Protein AF-A0AAV4ISN8-F1 (afdb_monomer)

Secondary structure (DSSP, 8-state):
-----HHHHHHHHHHHHHHHHHHHHHHHHHHHHHHHHHHHHHHHHHHHHHHHHHHHHHHHHHHHHHHHHHHHHHTT-EEEEETTEEEEE----GGGHHHHHHHHHHHHHHHHHHHHHHHHHHHHHHHHHHHHHHHHHHHHHHHHHHHHHHHHHHHHHHHHHHHHHHHHHHH-------------

Solvent-accessible surface area (backbone atoms only — not comparable to full-atom values): 10564 Å² total; per-residue (Å²): 136,87,82,77,55,68,67,58,57,53,50,51,53,52,50,53,51,51,53,52,51,52,51,52,52,52,51,50,51,53,52,53,51,51,52,52,52,52,52,51,50,53,52,51,50,52,53,50,52,55,52,48,54,55,49,51,54,56,48,49,50,53,68,41,53,53,57,44,54,52,50,38,51,75,65,73,44,46,72,50,78,58,93,91,47,73,49,76,49,80,90,72,58,86,91,42,47,67,60,49,51,52,47,51,54,52,43,52,55,53,42,51,54,52,48,52,51,47,51,51,51,53,52,51,50,52,50,52,51,52,51,52,50,54,50,53,52,52,51,52,52,51,52,52,51,51,54,51,50,53,52,49,52,52,53,50,51,52,52,52,50,54,55,54,52,54,58,52,56,72,71,66,67,76,84,86,78,83,74,96,82,86,88,129

Structure (mmCIF, N/CA/C/O backbone):
data_AF-A0AAV4ISN8-F1
#
_entry.id   AF-A0AAV4ISN8-F1
#
loop_
_atom_site.group_PDB
_atom_site.id
_atom_site.type_symbol
_atom_site.label_atom_id
_atom_site.label_alt_id
_atom_site.label_comp_id
_atom_site.label_asym_id
_atom_site.label_entity_id
_atom_site.label_seq_id
_atom_site.pdbx_PDB_ins_code
_atom_site.Cartn_x
_atom_site.Cartn_y
_atom_site.Cartn_z
_atom_site.occupancy
_atom_site.B_iso_or_equiv
_atom_site.auth_seq_id
_atom_site.auth_comp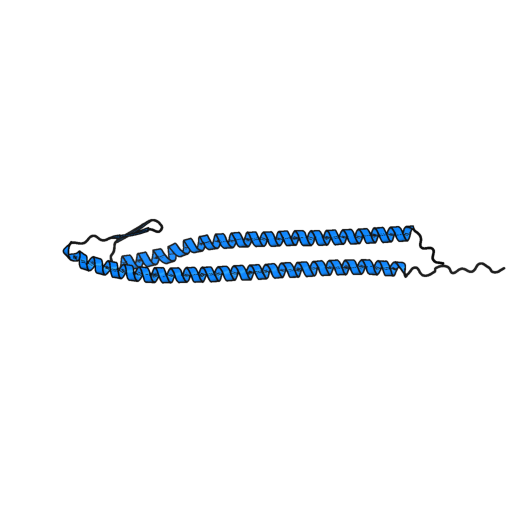_id
_atom_site.auth_asym_id
_atom_site.auth_atom_id
_atom_site.pdbx_PDB_model_num
ATOM 1 N N . MET A 1 1 ? 47.561 10.255 -61.148 1.00 40.53 1 MET A N 1
ATOM 2 C CA . MET A 1 1 ? 46.687 11.419 -60.892 1.00 40.53 1 MET A CA 1
ATOM 3 C C . MET A 1 1 ? 45.269 10.887 -60.801 1.00 40.53 1 MET A C 1
ATOM 5 O O . MET A 1 1 ? 44.761 10.422 -61.810 1.00 40.53 1 MET A O 1
ATOM 9 N N . PHE A 1 2 ? 44.683 10.830 -59.605 1.00 41.69 2 PHE A N 1
ATOM 10 C CA . PHE A 1 2 ? 43.313 10.338 -59.429 1.00 41.69 2 PHE A CA 1
ATOM 11 C C . PHE A 1 2 ? 42.340 11.496 -59.671 1.00 41.69 2 PHE A C 1
ATOM 13 O O . PHE A 1 2 ? 42.396 12.495 -58.959 1.00 41.69 2 PHE A O 1
ATOM 20 N N . ILE A 1 3 ? 41.481 11.385 -60.687 1.00 54.62 3 ILE A N 1
ATOM 21 C CA . ILE A 1 3 ? 40.349 12.298 -60.881 1.00 54.62 3 ILE A CA 1
ATOM 22 C C . ILE A 1 3 ? 39.140 11.605 -60.260 1.00 54.62 3 ILE A C 1
ATOM 24 O O . ILE A 1 3 ? 38.502 10.767 -60.893 1.00 54.62 3 ILE A O 1
ATOM 28 N N . ILE A 1 4 ? 38.855 11.910 -58.997 1.00 59.28 4 ILE A N 1
ATOM 29 C CA . ILE A 1 4 ? 37.597 11.490 -58.380 1.00 59.28 4 ILE A CA 1
ATOM 30 C C . ILE A 1 4 ? 36.497 12.368 -58.985 1.00 59.28 4 ILE A C 1
ATOM 32 O O . ILE A 1 4 ? 36.575 13.596 -58.938 1.00 59.28 4 ILE A O 1
ATOM 36 N N . SER A 1 5 ? 35.492 11.744 -59.602 1.00 72.19 5 SER A N 1
ATOM 37 C CA . SER A 1 5 ? 34.360 12.463 -60.189 1.00 72.19 5 SER A CA 1
ATOM 38 C C . SER A 1 5 ? 33.566 13.171 -59.091 1.00 72.19 5 SER A C 1
ATOM 40 O O . SER A 1 5 ? 33.161 12.543 -58.113 1.00 72.19 5 SER A O 1
ATOM 42 N N . LEU A 1 6 ? 33.293 14.466 -59.272 1.00 76.00 6 LEU A N 1
ATOM 43 C CA . LEU A 1 6 ? 32.484 15.282 -58.356 1.00 76.00 6 LEU A CA 1
ATOM 44 C C . LEU A 1 6 ? 31.130 14.624 -58.027 1.00 76.00 6 LEU A C 1
ATOM 46 O O . LEU A 1 6 ? 30.644 14.745 -56.908 1.00 76.00 6 LEU A O 1
ATOM 50 N N . HIS A 1 7 ? 30.557 13.872 -58.972 1.00 70.31 7 HIS A N 1
ATOM 51 C CA . HIS A 1 7 ? 29.313 13.127 -58.767 1.00 70.31 7 HIS A CA 1
ATOM 52 C C . HIS A 1 7 ? 29.439 12.048 -57.685 1.00 70.31 7 HIS A C 1
ATOM 54 O O . HIS A 1 7 ? 28.511 11.869 -56.907 1.00 70.31 7 HIS A O 1
ATOM 60 N N . VAL A 1 8 ? 30.582 11.363 -57.596 1.00 70.75 8 VAL A N 1
ATOM 61 C CA . VAL A 1 8 ? 30.818 10.323 -56.581 1.00 70.75 8 VAL A CA 1
ATOM 62 C C . VAL A 1 8 ? 30.889 10.953 -55.192 1.00 70.75 8 VAL A C 1
ATOM 64 O O . VAL A 1 8 ? 30.253 10.465 -54.267 1.00 70.75 8 VAL A O 1
ATOM 67 N N . ILE A 1 9 ? 31.579 12.090 -55.063 1.00 71.56 9 ILE A N 1
ATOM 68 C CA . ILE A 1 9 ? 31.676 12.832 -53.797 1.00 71.56 9 ILE A CA 1
ATOM 69 C C . ILE A 1 9 ? 30.292 13.306 -53.346 1.00 71.56 9 ILE A C 1
ATOM 71 O O . ILE A 1 9 ? 29.930 13.139 -52.186 1.00 71.56 9 ILE A O 1
ATOM 75 N N . VAL A 1 10 ? 29.499 13.868 -54.262 1.00 71.62 10 VAL A N 1
ATOM 76 C CA . VAL A 1 10 ? 28.145 14.341 -53.947 1.00 71.62 10 VAL A CA 1
ATOM 77 C C . VAL A 1 10 ? 27.244 13.185 -53.513 1.00 71.62 10 VAL A C 1
ATOM 79 O O . VAL A 1 10 ? 26.520 13.331 -52.534 1.00 71.62 10 VAL A O 1
ATOM 82 N N . VAL A 1 11 ? 27.306 12.032 -54.187 1.00 71.06 11 VAL A N 1
ATOM 83 C CA . VAL A 1 11 ? 26.514 10.851 -53.808 1.00 71.06 11 VAL A CA 1
ATOM 84 C C . VAL A 1 11 ? 26.903 10.350 -52.418 1.00 71.06 11 VAL A C 1
ATOM 86 O O . VAL A 1 11 ? 26.015 10.182 -51.591 1.00 71.06 11 VAL A O 1
ATOM 89 N N . VAL A 1 12 ? 28.198 10.196 -52.125 1.00 69.88 12 VAL A N 1
ATOM 90 C CA . VAL A 1 12 ? 28.678 9.759 -50.799 1.00 69.88 12 VAL A CA 1
ATOM 91 C C . VAL A 1 12 ? 28.234 10.732 -49.706 1.00 69.88 12 VAL A C 1
ATOM 93 O O . VAL A 1 12 ? 27.662 10.324 -48.704 1.00 69.88 12 VAL A O 1
ATOM 96 N N . VAL A 1 13 ? 28.396 12.042 -49.914 1.00 72.06 13 VAL A N 1
ATOM 97 C CA . VAL A 1 13 ? 27.980 13.051 -48.924 1.00 72.06 13 VAL A CA 1
ATOM 98 C C . VAL A 1 13 ? 26.469 13.018 -48.678 1.00 72.06 13 VAL A C 1
ATOM 100 O O . VAL A 1 13 ? 26.029 13.155 -47.537 1.00 72.06 13 VAL A O 1
ATOM 103 N N . VAL A 1 14 ? 25.662 12.831 -49.725 1.00 71.94 14 VAL A N 1
ATOM 104 C CA . VAL A 1 14 ? 24.199 12.755 -49.602 1.00 71.94 14 VAL A CA 1
ATOM 105 C C . VAL A 1 14 ? 23.766 11.474 -48.887 1.00 71.94 14 VAL A C 1
ATOM 107 O O . VAL A 1 14 ? 22.879 11.539 -48.035 1.00 71.94 14 VAL A O 1
ATOM 110 N N . VAL A 1 15 ? 24.387 10.330 -49.190 1.00 72.38 15 VAL A N 1
ATOM 111 C CA . VAL A 1 15 ? 24.086 9.057 -48.520 1.00 72.38 15 VAL A CA 1
ATOM 112 C C . VAL A 1 15 ? 24.511 9.116 -47.053 1.00 72.38 15 VAL A C 1
ATOM 114 O O . VAL A 1 15 ? 23.671 8.879 -46.186 1.00 72.38 15 VAL A O 1
ATOM 117 N N . ALA A 1 16 ? 25.732 9.562 -46.749 1.00 69.75 16 ALA A N 1
ATOM 118 C CA . ALA A 1 16 ? 26.197 9.768 -45.379 1.00 69.75 16 ALA A CA 1
ATOM 119 C C . ALA A 1 16 ? 25.267 10.703 -44.583 1.00 69.75 16 ALA A C 1
ATOM 121 O O . ALA A 1 16 ? 24.876 10.391 -43.456 1.00 69.75 16 ALA A O 1
ATOM 122 N N . ALA A 1 17 ? 24.839 11.824 -45.176 1.00 72.19 17 ALA A N 1
ATOM 123 C CA . ALA A 1 17 ? 23.888 12.735 -44.540 1.00 72.19 17 ALA A CA 1
ATOM 124 C C . ALA A 1 17 ? 22.526 12.065 -44.283 1.00 72.19 17 ALA A C 1
ATOM 126 O O . ALA A 1 17 ? 21.955 12.237 -43.206 1.00 72.19 17 ALA A O 1
ATOM 127 N N . ALA A 1 18 ? 22.014 11.271 -45.228 1.00 73.25 18 ALA A N 1
ATOM 128 C CA . ALA A 1 18 ? 20.758 10.540 -45.066 1.00 73.25 18 ALA A CA 1
ATOM 129 C C . ALA A 1 18 ? 20.842 9.477 -43.956 1.00 73.25 18 ALA A C 1
ATOM 131 O O . ALA A 1 18 ? 19.909 9.349 -43.161 1.00 73.25 18 ALA A O 1
ATOM 132 N N . VAL A 1 19 ? 21.967 8.763 -43.854 1.00 73.75 19 VAL A N 1
ATOM 133 C CA . VAL A 1 19 ? 22.224 7.771 -42.798 1.00 73.75 19 VAL A CA 1
ATOM 134 C C . VAL A 1 19 ? 22.282 8.445 -41.424 1.00 73.75 19 VAL A C 1
ATOM 136 O O . VAL A 1 19 ? 21.640 7.976 -40.482 1.00 73.75 19 VAL A O 1
ATOM 139 N N . VAL A 1 20 ? 22.982 9.578 -41.304 1.00 74.88 20 VAL A N 1
ATOM 140 C CA . VAL A 1 20 ? 23.042 10.352 -40.052 1.00 74.88 20 VAL A CA 1
ATOM 141 C C . VAL A 1 20 ? 21.650 10.834 -39.644 1.00 74.88 20 VAL A C 1
ATOM 143 O O . VAL A 1 20 ? 21.258 10.668 -38.490 1.00 74.88 20 VAL A O 1
ATOM 146 N N . VAL A 1 21 ? 20.870 11.384 -40.580 1.00 76.44 21 VAL A N 1
ATOM 147 C CA . VAL A 1 21 ? 19.496 11.836 -40.310 1.00 76.44 21 VAL A CA 1
ATOM 148 C C . VAL A 1 21 ? 18.623 10.671 -39.838 1.00 76.44 21 VAL A C 1
ATOM 150 O O . VAL A 1 21 ? 17.917 10.811 -38.840 1.00 76.44 21 VAL A O 1
ATOM 153 N N . ALA A 1 22 ? 18.704 9.510 -40.492 1.00 73.56 22 ALA A N 1
ATOM 154 C CA . ALA A 1 22 ? 17.964 8.317 -40.088 1.00 73.56 22 ALA A CA 1
ATOM 155 C C . ALA A 1 22 ? 18.347 7.852 -38.671 1.00 73.56 22 ALA A C 1
ATOM 157 O O . ALA A 1 22 ? 17.462 7.574 -37.860 1.00 73.56 22 ALA A O 1
ATOM 158 N N . ALA A 1 23 ? 19.640 7.839 -38.334 1.00 73.38 23 ALA A N 1
ATOM 159 C CA . ALA A 1 23 ? 20.109 7.480 -36.997 1.00 73.38 23 ALA A CA 1
ATOM 160 C C . ALA A 1 23 ? 19.620 8.464 -35.921 1.00 73.38 23 ALA A C 1
ATOM 162 O O . ALA A 1 23 ? 19.155 8.035 -34.863 1.00 73.38 23 ALA A O 1
ATOM 163 N N . VAL A 1 24 ? 19.645 9.775 -36.195 1.00 75.62 24 VAL A N 1
ATOM 164 C CA . VAL A 1 24 ? 19.107 10.789 -35.271 1.00 75.62 24 VAL A CA 1
ATOM 165 C C . VAL A 1 24 ? 17.607 10.587 -35.052 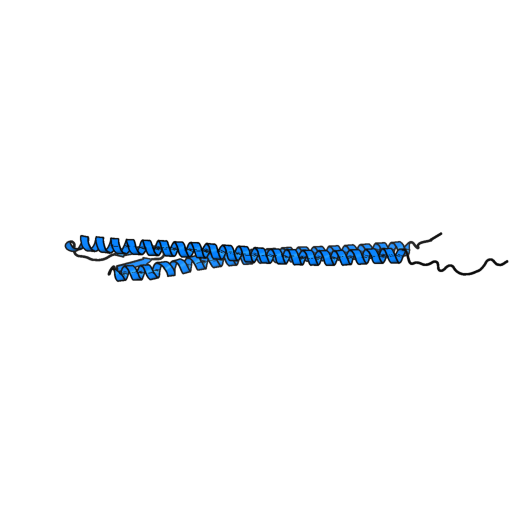1.00 75.62 24 VAL A C 1
ATOM 167 O O . VAL A 1 24 ? 17.157 10.624 -33.909 1.00 75.62 24 VAL A O 1
ATOM 170 N N . VAL A 1 25 ? 16.832 10.318 -36.108 1.00 77.38 25 VAL A N 1
ATOM 171 C CA . VAL A 1 25 ? 15.389 10.045 -35.987 1.00 77.38 25 VAL A CA 1
ATOM 172 C C . VAL A 1 25 ? 15.134 8.819 -35.107 1.00 77.38 25 VAL A C 1
ATOM 174 O O . VAL A 1 25 ? 14.294 8.886 -34.212 1.00 77.38 25 VAL A O 1
ATOM 177 N N . VAL A 1 26 ? 15.882 7.727 -35.297 1.00 77.06 26 VAL A N 1
ATOM 178 C CA . VAL A 1 26 ? 15.760 6.515 -34.468 1.00 77.06 26 VAL A CA 1
ATOM 179 C C . VAL A 1 26 ? 16.066 6.815 -32.998 1.00 77.06 26 VAL A C 1
ATOM 181 O O . VAL A 1 26 ? 15.286 6.430 -32.127 1.00 77.06 26 VAL A O 1
ATOM 184 N N . ILE A 1 27 ? 17.140 7.556 -32.707 1.00 75.31 27 ILE A N 1
ATOM 185 C CA . ILE A 1 27 ? 17.498 7.949 -31.334 1.00 75.31 27 ILE A CA 1
ATOM 186 C C . ILE A 1 27 ? 16.391 8.800 -30.702 1.00 75.31 27 ILE A C 1
ATOM 188 O O . ILE A 1 27 ? 15.988 8.540 -29.570 1.00 75.31 27 ILE A O 1
ATOM 192 N N . VAL A 1 28 ? 15.861 9.788 -31.429 1.00 76.50 28 VAL A N 1
ATOM 193 C CA . VAL A 1 28 ? 14.769 10.641 -30.935 1.00 76.50 28 VAL A CA 1
ATOM 194 C C . VAL A 1 28 ? 13.526 9.807 -30.622 1.00 76.50 28 VAL A C 1
ATOM 196 O O . VAL A 1 28 ? 12.931 9.986 -29.561 1.00 76.50 28 VAL A O 1
ATOM 199 N N . VAL A 1 29 ? 13.157 8.860 -31.490 1.00 79.62 29 VAL A N 1
ATOM 200 C CA . VAL A 1 29 ? 12.021 7.955 -31.250 1.00 79.62 29 VAL A CA 1
ATOM 201 C C . VAL A 1 29 ? 12.250 7.105 -29.996 1.00 79.62 29 VAL A C 1
ATOM 203 O O . VAL A 1 29 ? 11.352 7.026 -29.158 1.00 79.62 29 VAL A O 1
ATOM 206 N N . ILE A 1 30 ? 13.445 6.530 -29.815 1.00 76.75 30 ILE A N 1
ATOM 207 C CA . ILE A 1 30 ? 13.798 5.750 -28.614 1.00 76.75 30 ILE A CA 1
ATOM 208 C C . ILE A 1 30 ? 13.648 6.604 -27.348 1.00 76.75 30 ILE A C 1
ATOM 210 O O . ILE A 1 30 ? 13.029 6.166 -26.377 1.00 76.75 30 ILE A O 1
ATOM 214 N N . VAL A 1 31 ? 14.159 7.839 -27.364 1.00 75.88 31 VAL A N 1
ATOM 215 C CA . VAL A 1 31 ? 14.070 8.764 -26.223 1.00 75.88 31 VAL A CA 1
ATOM 216 C C . VAL A 1 31 ? 12.616 9.120 -25.906 1.00 75.88 31 VAL A C 1
ATOM 218 O O . VAL A 1 31 ? 12.217 9.081 -24.742 1.00 75.88 31 VAL A O 1
ATOM 221 N N . VAL A 1 32 ? 11.797 9.421 -26.917 1.00 78.12 32 VAL A N 1
ATOM 222 C CA . VAL A 1 32 ? 10.372 9.744 -26.724 1.00 78.12 32 VAL A CA 1
ATOM 223 C C . VAL A 1 32 ? 9.611 8.558 -26.126 1.00 78.12 32 VAL A C 1
ATOM 225 O O . VAL A 1 32 ? 8.845 8.739 -25.178 1.00 78.12 32 VAL A O 1
ATOM 228 N N . VAL A 1 33 ? 9.850 7.339 -26.622 1.00 80.44 33 VAL A N 1
ATOM 229 C CA . VAL A 1 33 ? 9.236 6.114 -26.083 1.00 80.44 33 VAL A CA 1
ATOM 230 C C . VAL A 1 33 ? 9.670 5.872 -24.635 1.00 80.44 33 VAL A C 1
ATOM 232 O O . VAL A 1 33 ? 8.829 5.545 -23.797 1.00 80.44 33 VAL A O 1
ATOM 235 N N . ALA A 1 34 ? 10.945 6.090 -24.305 1.00 75.75 34 ALA A N 1
ATOM 236 C CA . ALA A 1 34 ? 11.453 5.945 -22.942 1.00 75.75 34 ALA A CA 1
ATOM 237 C C . ALA A 1 34 ? 10.808 6.943 -21.963 1.00 75.75 34 ALA A C 1
ATOM 239 O O . ALA A 1 34 ? 10.417 6.558 -20.860 1.00 75.75 34 ALA A O 1
ATOM 240 N N . ILE A 1 35 ? 10.640 8.207 -22.370 1.00 77.69 35 ILE A N 1
ATOM 241 C CA . ILE A 1 35 ? 9.959 9.232 -21.561 1.00 77.69 35 ILE A CA 1
ATOM 242 C C . ILE A 1 35 ? 8.489 8.856 -21.341 1.00 77.69 35 ILE A C 1
ATOM 244 O O . ILE A 1 35 ? 7.991 8.953 -20.219 1.00 77.69 35 ILE A O 1
ATOM 248 N N . ALA A 1 36 ? 7.797 8.387 -22.384 1.00 78.81 36 ALA A N 1
ATOM 249 C CA . ALA A 1 36 ? 6.412 7.934 -22.271 1.00 78.81 36 ALA A CA 1
ATOM 250 C C . ALA A 1 36 ? 6.280 6.729 -21.322 1.00 78.81 36 ALA A C 1
ATOM 252 O O . ALA A 1 36 ? 5.383 6.707 -20.478 1.00 78.81 36 ALA A O 1
ATOM 253 N N . ALA A 1 37 ? 7.202 5.764 -21.405 1.00 77.69 37 ALA A N 1
ATOM 254 C CA . ALA A 1 37 ? 7.250 4.618 -20.502 1.00 77.69 37 ALA A CA 1
ATOM 255 C C . ALA A 1 37 ? 7.494 5.047 -19.044 1.00 77.69 37 ALA A C 1
ATOM 257 O O . ALA A 1 37 ? 6.779 4.600 -18.148 1.00 77.69 37 ALA A O 1
ATOM 258 N N . ALA A 1 38 ? 8.433 5.966 -18.799 1.00 77.06 38 ALA A N 1
ATOM 259 C CA . ALA A 1 38 ? 8.674 6.520 -17.467 1.00 77.06 38 ALA A CA 1
ATOM 260 C C . ALA A 1 38 ? 7.443 7.268 -16.916 1.00 77.06 38 ALA A C 1
ATOM 262 O O . ALA A 1 38 ? 7.095 7.115 -15.744 1.00 77.06 38 ALA A O 1
ATOM 263 N N . GLY A 1 39 ? 6.742 8.024 -17.767 1.00 78.69 39 GLY A N 1
ATOM 264 C CA . GLY A 1 39 ? 5.487 8.687 -17.409 1.00 78.69 39 GLY A CA 1
ATOM 265 C C . GLY A 1 39 ? 4.382 7.698 -17.027 1.00 78.69 39 GLY A C 1
ATOM 266 O O . GLY A 1 39 ? 3.705 7.891 -16.018 1.00 78.69 39 GLY A O 1
ATOM 267 N N . ALA A 1 40 ? 4.235 6.601 -17.774 1.00 77.19 40 ALA A N 1
ATOM 268 C CA . ALA A 1 40 ? 3.283 5.540 -17.449 1.00 77.19 40 ALA A CA 1
ATOM 269 C C . ALA A 1 40 ? 3.601 4.878 -16.098 1.00 77.19 40 ALA A C 1
ATOM 271 O O . ALA A 1 40 ? 2.692 4.660 -15.297 1.00 77.19 40 ALA A O 1
ATOM 272 N N . VAL A 1 41 ? 4.883 4.625 -15.805 1.00 79.88 41 VAL A N 1
ATOM 273 C CA . VAL A 1 41 ? 5.319 4.110 -14.497 1.00 79.88 41 VAL A CA 1
ATOM 274 C C . VAL A 1 41 ? 4.922 5.073 -13.380 1.00 79.88 41 VAL A C 1
ATOM 276 O O . VAL A 1 41 ? 4.341 4.636 -12.391 1.00 79.88 41 VAL A O 1
ATOM 279 N N . ALA A 1 42 ? 5.148 6.380 -13.543 1.00 77.62 42 ALA A N 1
ATOM 280 C CA . ALA A 1 42 ? 4.759 7.372 -12.541 1.00 77.62 42 ALA A CA 1
ATOM 281 C C . ALA A 1 42 ? 3.242 7.373 -12.270 1.00 77.62 42 ALA A C 1
ATOM 283 O O . ALA A 1 42 ? 2.825 7.400 -11.113 1.00 77.62 42 ALA A O 1
ATOM 284 N N . VAL A 1 43 ? 2.412 7.275 -13.314 1.00 78.94 43 VAL A N 1
ATOM 285 C CA . VAL A 1 43 ? 0.949 7.178 -13.164 1.00 78.94 43 VAL A CA 1
ATOM 286 C C . VAL A 1 43 ? 0.556 5.911 -12.404 1.00 78.94 43 VAL A C 1
ATOM 288 O O . VAL A 1 43 ? -0.241 5.987 -11.471 1.00 78.94 43 VAL A O 1
ATOM 291 N N . VAL A 1 44 ? 1.136 4.759 -12.754 1.00 78.12 44 VAL A N 1
ATOM 292 C CA . VAL A 1 44 ? 0.876 3.491 -12.053 1.00 78.12 44 VAL A CA 1
ATOM 293 C C . VAL A 1 44 ? 1.250 3.603 -10.578 1.00 78.12 44 VAL A C 1
ATOM 295 O O . VAL A 1 44 ? 0.471 3.188 -9.727 1.00 78.12 44 VAL A O 1
ATOM 298 N N . VAL A 1 45 ? 2.388 4.220 -10.257 1.00 80.56 45 VAL A N 1
ATOM 299 C CA . VAL A 1 45 ? 2.815 4.445 -8.869 1.00 80.56 45 VAL A CA 1
ATOM 300 C C . VAL A 1 45 ? 1.802 5.280 -8.102 1.00 80.56 45 VAL A C 1
ATOM 302 O O . VAL A 1 45 ? 1.420 4.899 -7.000 1.00 80.56 45 VAL A O 1
ATOM 305 N N . VAL A 1 46 ? 1.325 6.380 -8.685 1.00 80.69 46 VAL A N 1
ATOM 306 C CA . VAL A 1 46 ? 0.317 7.232 -8.040 1.00 80.69 46 VAL 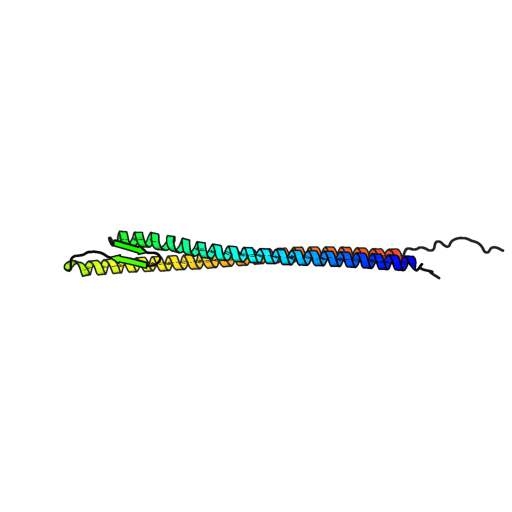A CA 1
ATOM 307 C C . VAL A 1 46 ? -0.980 6.459 -7.802 1.00 80.69 46 VAL A C 1
ATOM 309 O O . VAL A 1 46 ? -1.503 6.488 -6.691 1.00 80.69 46 VAL A O 1
ATOM 312 N N . VAL A 1 47 ? -1.479 5.718 -8.796 1.00 79.44 47 VAL A N 1
ATOM 313 C CA . VAL A 1 47 ? -2.702 4.909 -8.645 1.00 79.44 47 VAL A CA 1
ATOM 314 C C . VAL A 1 47 ? -2.526 3.841 -7.566 1.00 79.44 47 VAL A C 1
ATOM 316 O O . VAL A 1 47 ? -3.417 3.644 -6.740 1.00 79.44 47 VAL A O 1
ATOM 319 N N . VAL A 1 48 ? -1.374 3.171 -7.537 1.00 79.50 48 VAL A N 1
ATOM 320 C CA . VAL A 1 48 ? -1.051 2.166 -6.520 1.00 79.50 48 VAL A CA 1
ATOM 321 C C . VAL A 1 48 ? -1.029 2.805 -5.130 1.00 79.50 48 VAL A C 1
ATOM 323 O O . VAL A 1 48 ? -1.705 2.310 -4.237 1.00 79.50 48 VAL A O 1
ATOM 326 N N . ILE A 1 49 ? -0.357 3.943 -4.944 1.00 80.75 49 ILE A N 1
ATOM 327 C CA . ILE A 1 49 ? -0.317 4.647 -3.650 1.00 80.75 49 ILE A CA 1
ATOM 328 C C . ILE A 1 49 ? -1.726 5.042 -3.186 1.00 80.75 49 ILE A C 1
ATOM 330 O O . ILE A 1 49 ? -2.098 4.743 -2.053 1.00 80.75 49 ILE A O 1
ATOM 334 N N . VAL A 1 50 ? -2.529 5.652 -4.063 1.00 80.50 50 VAL A N 1
ATOM 335 C CA . VAL A 1 50 ? -3.898 6.083 -3.725 1.00 80.50 50 VAL A CA 1
ATOM 336 C C . VAL A 1 50 ? -4.784 4.887 -3.370 1.00 80.50 50 VAL A C 1
ATOM 338 O O . VAL A 1 50 ? -5.535 4.929 -2.399 1.00 80.50 50 VAL A O 1
ATOM 341 N N . THR A 1 51 ? -4.693 3.788 -4.123 1.00 77.69 51 THR A N 1
ATOM 342 C CA . THR A 1 51 ? -5.470 2.574 -3.821 1.00 77.69 51 THR A CA 1
ATOM 343 C C . THR A 1 51 ? -5.040 1.927 -2.507 1.00 77.69 51 THR A C 1
ATOM 345 O O . THR A 1 51 ? -5.900 1.493 -1.743 1.00 77.69 51 THR A O 1
ATOM 348 N N . ILE A 1 52 ? -3.742 1.914 -2.196 1.00 77.69 52 ILE A N 1
ATOM 349 C CA . ILE A 1 52 ? -3.220 1.433 -0.911 1.00 77.69 52 ILE A CA 1
ATOM 350 C C . ILE A 1 52 ? -3.773 2.262 0.249 1.00 77.69 52 ILE A C 1
ATOM 352 O O . ILE A 1 52 ? -4.208 1.683 1.239 1.00 77.69 52 ILE A O 1
ATOM 356 N N . GLU A 1 53 ? -3.788 3.590 0.133 1.00 78.31 53 GLU A N 1
ATOM 357 C CA . GLU A 1 53 ? -4.303 4.478 1.180 1.00 78.31 53 GLU A CA 1
ATOM 358 C C . GLU A 1 53 ? -5.773 4.172 1.494 1.00 78.31 53 GLU A C 1
ATOM 360 O O . GLU A 1 53 ? -6.135 3.951 2.651 1.00 78.31 53 GLU A O 1
ATOM 365 N N . VAL A 1 54 ? -6.604 4.033 0.457 1.00 78.94 54 VAL A N 1
ATOM 366 C CA . VAL A 1 54 ? -8.018 3.658 0.606 1.00 78.94 54 VAL A CA 1
ATOM 367 C C . VAL A 1 54 ? -8.164 2.286 1.272 1.00 78.94 54 VAL A C 1
ATOM 369 O O . VAL A 1 54 ? -8.970 2.124 2.189 1.00 78.94 54 VAL A O 1
ATOM 372 N N . VAL A 1 55 ? -7.375 1.293 0.851 1.00 77.44 55 VAL A N 1
ATOM 373 C CA . VAL A 1 55 ? -7.419 -0.059 1.431 1.00 77.44 55 VAL A CA 1
ATOM 374 C C . VAL A 1 55 ? -6.992 -0.046 2.898 1.00 77.44 55 VAL A C 1
ATOM 376 O O . VAL A 1 55 ? -7.656 -0.674 3.719 1.00 77.44 55 VAL A O 1
ATOM 379 N N . ILE A 1 56 ? -5.933 0.686 3.251 1.00 76.81 56 ILE A N 1
ATOM 380 C CA . ILE A 1 56 ? -5.457 0.809 4.634 1.00 76.81 56 ILE A CA 1
ATOM 381 C C . ILE A 1 56 ? -6.554 1.384 5.528 1.00 76.81 56 ILE A C 1
ATOM 383 O O . ILE A 1 56 ? -6.806 0.832 6.598 1.00 76.81 56 ILE A O 1
A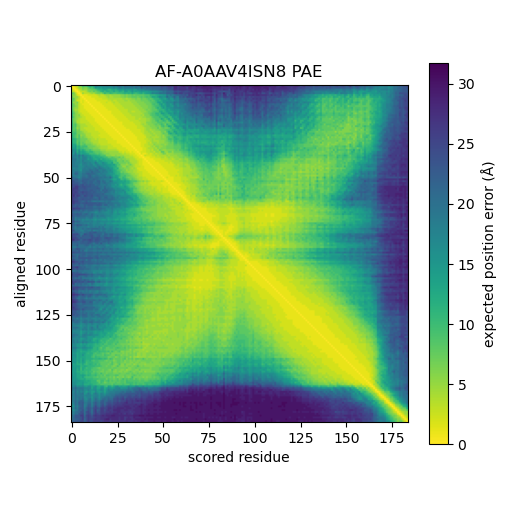TOM 387 N N . VAL A 1 57 ? -7.236 2.443 5.086 1.00 77.44 57 VAL A N 1
ATOM 388 C CA . VAL A 1 57 ? -8.318 3.070 5.856 1.00 77.44 57 VAL A CA 1
ATOM 389 C C . VAL A 1 57 ? -9.472 2.088 6.075 1.00 77.44 57 VAL A C 1
ATOM 391 O O . VAL A 1 57 ? -9.913 1.900 7.208 1.00 77.44 57 VAL A O 1
ATOM 394 N N . VAL A 1 58 ? -9.924 1.398 5.024 1.00 76.62 58 VAL A N 1
ATOM 395 C CA . VAL A 1 58 ? -11.022 0.420 5.129 1.00 76.62 58 VAL A CA 1
ATOM 396 C C . VAL A 1 58 ? -10.644 -0.757 6.035 1.00 76.62 58 VAL A C 1
ATOM 398 O O . VAL A 1 58 ? -11.437 -1.176 6.880 1.00 76.62 58 VAL A O 1
ATOM 401 N N . VAL A 1 59 ? -9.426 -1.282 5.896 1.00 73.69 59 VAL A N 1
ATOM 402 C CA . VAL A 1 59 ? -8.937 -2.395 6.719 1.00 73.69 59 VAL A CA 1
ATOM 403 C C . VAL A 1 59 ? -8.776 -1.964 8.175 1.00 73.69 59 VAL A C 1
ATOM 405 O O . VAL A 1 59 ? -9.175 -2.714 9.061 1.00 73.69 59 VAL A O 1
ATOM 408 N N . ALA A 1 60 ? -8.264 -0.762 8.446 1.00 72.56 60 ALA A N 1
ATOM 409 C CA . ALA A 1 60 ? -8.124 -0.245 9.805 1.00 72.56 60 ALA A CA 1
ATOM 410 C C . ALA A 1 60 ? -9.478 -0.182 10.530 1.00 72.56 60 ALA A C 1
ATOM 412 O O . ALA A 1 60 ? -9.575 -0.623 11.674 1.00 72.56 60 ALA A O 1
ATOM 413 N N . VAL A 1 61 ? -10.542 0.261 9.850 1.00 71.12 61 VAL A N 1
ATOM 414 C CA . VAL A 1 61 ? -11.902 0.268 10.416 1.00 71.12 61 VAL A CA 1
ATOM 415 C C . VAL A 1 61 ? -12.346 -1.147 10.796 1.00 71.12 61 VAL A C 1
ATOM 417 O O . VAL A 1 61 ? -12.815 -1.369 11.909 1.00 71.12 61 VAL A O 1
ATOM 420 N N . ILE A 1 62 ? -12.155 -2.134 9.919 1.00 73.31 62 ILE A N 1
ATOM 421 C CA . ILE A 1 62 ? -12.581 -3.519 10.180 1.00 73.31 62 ILE A CA 1
ATOM 422 C C . ILE A 1 62 ? -11.757 -4.153 11.311 1.00 73.31 62 ILE A C 1
ATOM 424 O O . ILE A 1 62 ? -12.317 -4.778 12.213 1.00 73.31 62 ILE A O 1
ATOM 428 N N . VAL A 1 63 ? -10.434 -3.980 11.282 1.00 75.19 63 VAL A N 1
ATOM 429 C CA . VAL A 1 63 ? -9.496 -4.589 12.238 1.00 75.19 63 VAL A CA 1
ATOM 430 C C . VAL A 1 63 ? -9.620 -3.967 13.630 1.00 75.19 63 VAL A C 1
ATOM 432 O O . VAL A 1 63 ? -9.291 -4.628 14.608 1.00 75.19 63 VAL A O 1
ATOM 435 N N . VAL A 1 64 ? -10.128 -2.737 13.747 1.00 78.81 64 VAL A N 1
ATOM 436 C CA . VAL A 1 64 ? -10.332 -2.070 15.040 1.00 78.81 64 VAL A CA 1
ATOM 437 C C . VAL A 1 64 ? -11.768 -2.234 15.542 1.00 78.81 64 VAL A C 1
ATOM 439 O O . VAL A 1 64 ? -11.976 -2.720 16.652 1.00 78.81 64 VAL A O 1
ATOM 442 N N . VAL A 1 65 ? -12.780 -1.887 14.743 1.00 80.88 65 VAL A N 1
ATOM 443 C CA . VAL A 1 65 ? -14.174 -1.812 15.219 1.00 80.88 65 VAL A CA 1
ATOM 444 C C . VAL A 1 65 ? -14.731 -3.190 15.581 1.00 80.88 65 VAL A C 1
ATOM 446 O O . VAL A 1 65 ? -15.418 -3.338 16.595 1.00 80.88 65 VAL A O 1
ATOM 449 N N . VAL A 1 66 ? -14.409 -4.228 14.801 1.00 83.75 66 VAL A N 1
ATOM 450 C CA . VAL A 1 66 ? -14.906 -5.591 15.051 1.00 83.75 66 VAL A CA 1
ATOM 451 C C . VAL A 1 66 ? -14.431 -6.141 16.405 1.00 83.75 66 VAL A C 1
ATOM 453 O O . VAL A 1 66 ? -15.292 -6.491 17.219 1.00 83.75 66 VAL A O 1
ATOM 456 N N . PRO A 1 67 ? -13.125 -6.202 16.726 1.00 86.88 67 PRO A N 1
ATOM 457 C CA . PRO A 1 67 ? -12.689 -6.708 18.026 1.00 86.88 67 PRO A CA 1
ATOM 458 C C . PRO A 1 67 ? -13.103 -5.798 19.183 1.00 86.88 67 PRO A C 1
ATOM 460 O O . PRO A 1 67 ? -13.508 -6.314 20.223 1.00 86.88 67 PRO A O 1
ATOM 463 N N . VAL A 1 68 ? -13.102 -4.472 18.999 1.00 89.69 68 VAL A N 1
ATOM 464 C CA . VAL A 1 68 ? -13.576 -3.532 20.029 1.00 89.69 68 VAL A CA 1
ATOM 465 C C . VAL A 1 68 ? -15.036 -3.811 20.388 1.00 89.69 68 VAL A C 1
ATOM 467 O O . VAL A 1 68 ? -15.370 -3.945 21.563 1.00 89.69 68 VAL A O 1
ATOM 470 N N . SER A 1 69 ? -15.897 -4.027 19.392 1.00 88.81 69 SER A N 1
ATOM 471 C CA . SER A 1 69 ? -17.299 -4.379 19.633 1.00 88.81 69 SER A CA 1
ATOM 472 C C . SER A 1 69 ? -17.472 -5.712 20.377 1.00 88.81 69 SER A C 1
ATOM 474 O O . SER A 1 69 ? -18.408 -5.879 21.160 1.00 88.81 69 SER A O 1
ATOM 476 N N . SER A 1 70 ? -16.576 -6.680 20.152 1.00 90.75 70 SER A N 1
ATOM 477 C CA . SER A 1 70 ? -16.571 -7.954 20.878 1.00 90.75 70 SER A CA 1
ATOM 478 C C . SER A 1 70 ? -16.154 -7.776 22.337 1.00 90.75 70 SER A C 1
ATOM 480 O O . SER A 1 70 ? -16.781 -8.367 23.212 1.00 90.75 70 SER A O 1
ATOM 482 N N . ILE A 1 71 ? -15.138 -6.949 22.599 1.00 93.12 71 ILE A N 1
ATOM 483 C CA . ILE A 1 71 ? -14.669 -6.632 23.954 1.00 93.12 71 ILE A CA 1
ATOM 484 C C . ILE A 1 71 ? -15.785 -5.953 24.744 1.00 93.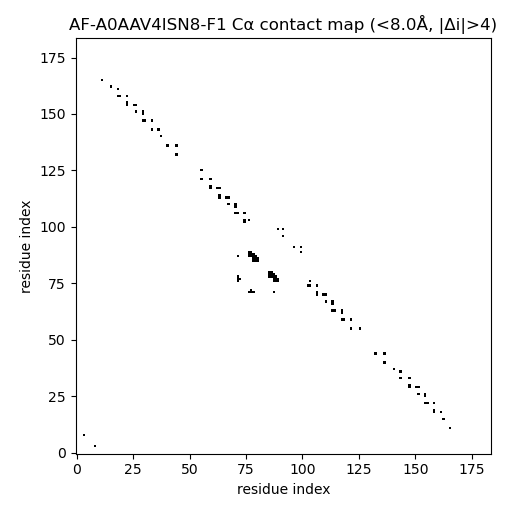12 71 ILE A C 1
ATOM 486 O O . ILE A 1 71 ? -16.139 -6.408 25.825 1.00 93.12 71 ILE A O 1
ATOM 490 N N . ILE A 1 72 ? -16.415 -4.922 24.182 1.00 92.50 72 ILE A N 1
ATOM 491 C CA . ILE A 1 72 ? -17.501 -4.194 24.854 1.00 92.50 72 ILE A CA 1
ATOM 492 C C . ILE A 1 72 ? -18.654 -5.134 25.228 1.00 92.50 72 ILE A C 1
ATOM 494 O O . ILE A 1 72 ? -19.140 -5.105 26.361 1.00 92.50 72 ILE A O 1
ATOM 498 N N . ARG A 1 73 ? -19.047 -6.027 24.307 1.00 91.62 73 ARG A N 1
ATOM 499 C CA . ARG A 1 73 ? -20.080 -7.039 24.573 1.00 91.62 73 ARG A CA 1
ATOM 500 C C . ARG A 1 73 ? -19.663 -8.045 25.646 1.00 91.62 73 ARG A C 1
ATOM 502 O O . ARG A 1 73 ? -20.511 -8.445 26.437 1.00 91.62 73 ARG A O 1
ATOM 509 N N . ALA A 1 74 ? -18.389 -8.433 25.706 1.00 93.19 74 ALA A N 1
ATOM 510 C CA . ALA A 1 74 ? -17.875 -9.334 26.740 1.00 93.19 74 ALA A CA 1
ATOM 511 C C . ALA A 1 74 ? -17.934 -8.711 28.147 1.00 93.19 74 ALA A C 1
ATOM 513 O O . ALA A 1 74 ? -18.131 -9.428 29.125 1.00 93.19 74 ALA A O 1
ATOM 514 N N . HIS A 1 75 ? -17.840 -7.382 28.241 1.00 92.12 75 HIS A N 1
ATOM 515 C CA . HIS A 1 75 ? -18.018 -6.625 29.486 1.00 92.12 75 HIS A CA 1
ATOM 516 C C . HIS A 1 75 ? -19.490 -6.316 29.816 1.00 92.12 75 HIS A C 1
ATOM 518 O O . HIS A 1 75 ? -19.765 -5.679 30.828 1.00 92.12 75 HIS A O 1
ATOM 524 N N . GLY A 1 76 ? -20.451 -6.767 28.997 1.00 91.06 76 GLY A N 1
ATOM 525 C CA . GLY A 1 76 ? -21.884 -6.543 29.226 1.00 91.06 76 GLY A CA 1
ATOM 526 C C . GLY A 1 76 ? -22.325 -5.084 29.062 1.00 91.06 76 GLY A C 1
ATOM 527 O O . GLY A 1 76 ? -23.349 -4.685 29.614 1.00 91.06 76 GLY A O 1
ATOM 528 N N . LEU A 1 77 ? -21.549 -4.279 28.331 1.00 92.31 77 LEU A N 1
ATOM 529 C CA . LEU A 1 77 ? -21.813 -2.859 28.110 1.00 92.31 77 LEU A CA 1
ATOM 530 C C . LEU A 1 77 ? -22.584 -2.644 26.801 1.00 92.31 77 LEU A C 1
ATOM 532 O O . LEU A 1 77 ? -22.410 -3.382 25.826 1.00 92.31 77 LEU A O 1
ATOM 536 N N . SER A 1 78 ? -23.427 -1.611 26.772 1.00 91.56 78 SER A N 1
ATOM 537 C CA . SER A 1 78 ? -24.065 -1.152 25.537 1.00 91.56 78 SER A CA 1
ATOM 538 C C . SER A 1 78 ? -23.169 -0.132 24.844 1.00 91.56 78 SER A C 1
ATOM 540 O O . SER A 1 78 ? -22.400 0.580 25.490 1.00 91.56 78 SER A O 1
ATOM 542 N N . TYR A 1 79 ? -23.249 -0.069 23.517 1.00 92.56 79 TYR A N 1
ATOM 543 C CA . TYR A 1 79 ? -22.476 0.895 22.747 1.00 92.56 79 TYR A CA 1
ATOM 544 C C . TYR A 1 79 ? -23.194 1.330 21.477 1.00 92.56 79 TYR A C 1
ATOM 546 O O . TYR A 1 79 ? -24.048 0.617 20.946 1.00 92.56 79 TYR A O 1
ATOM 554 N N . HIS A 1 80 ? -22.820 2.509 20.998 1.00 89.69 80 HIS A N 1
ATOM 555 C CA . HIS A 1 80 ? -23.189 3.050 19.699 1.00 89.69 80 HIS A CA 1
ATOM 556 C C . HIS A 1 80 ? -21.900 3.380 18.945 1.00 89.69 80 HIS A C 1
ATOM 558 O O . HIS A 1 80 ? -20.981 3.951 19.527 1.00 89.69 80 HIS A O 1
ATOM 564 N N . VAL A 1 81 ? -21.826 3.011 17.666 1.00 85.62 81 VAL A N 1
ATOM 565 C CA . VAL A 1 81 ? -20.724 3.403 16.775 1.00 85.62 81 VAL A CA 1
ATOM 566 C C . VAL A 1 81 ? -21.276 4.288 15.674 1.00 85.62 81 VAL A C 1
ATOM 568 O O . VAL A 1 81 ? -22.192 3.871 14.964 1.00 85.62 81 VAL A O 1
ATOM 571 N N . TYR A 1 82 ? -20.713 5.480 15.524 1.00 81.69 82 TYR A N 1
ATOM 572 C CA . TYR A 1 82 ? -21.006 6.384 14.424 1.00 81.69 82 TYR A CA 1
ATOM 573 C C . TYR A 1 82 ? -19.690 6.844 13.798 1.00 81.69 82 TYR A C 1
ATOM 575 O O . TYR A 1 82 ? -18.991 7.679 14.357 1.00 81.69 82 TYR A O 1
ATOM 583 N N . ALA A 1 83 ? -19.356 6.279 12.635 1.00 77.81 83 ALA A N 1
ATOM 584 C CA . ALA A 1 83 ? -18.064 6.483 11.978 1.00 77.81 83 ALA A CA 1
ATOM 585 C C . ALA A 1 83 ? -16.873 6.167 12.912 1.00 77.81 83 ALA A C 1
ATOM 587 O O . ALA A 1 83 ? -16.676 5.000 13.256 1.00 77.81 83 ALA A O 1
ATOM 588 N N . ASP A 1 84 ? -16.081 7.173 13.277 1.00 77.44 84 ASP A N 1
ATOM 589 C CA . ASP A 1 84 ? -14.931 7.093 14.179 1.00 77.44 84 ASP A CA 1
ATOM 590 C C . ASP A 1 84 ? -15.293 7.262 15.664 1.00 77.44 84 ASP A C 1
ATOM 592 O O . ASP A 1 84 ? -14.510 6.862 16.528 1.00 77.44 84 ASP A O 1
ATOM 596 N N . ASP A 1 85 ? -16.492 7.762 15.969 1.00 82.19 85 ASP A N 1
ATOM 597 C CA . ASP A 1 85 ? -16.962 7.957 17.335 1.00 82.19 85 ASP A CA 1
ATOM 598 C C . ASP A 1 85 ? -17.632 6.696 17.894 1.00 82.19 85 ASP A C 1
ATOM 600 O O . ASP A 1 85 ? -18.484 6.055 17.265 1.00 82.19 85 ASP A O 1
ATOM 604 N N . MET A 1 86 ? -17.269 6.354 19.130 1.00 84.50 86 MET A N 1
ATOM 605 C CA . MET A 1 86 ? -17.860 5.245 19.866 1.00 84.50 86 MET A CA 1
ATOM 606 C C . MET A 1 86 ? -18.272 5.691 21.261 1.00 84.50 86 MET A C 1
ATOM 608 O O . MET A 1 86 ? -17.443 6.083 22.081 1.00 84.50 86 MET A O 1
ATOM 612 N N . GLU A 1 87 ? -19.563 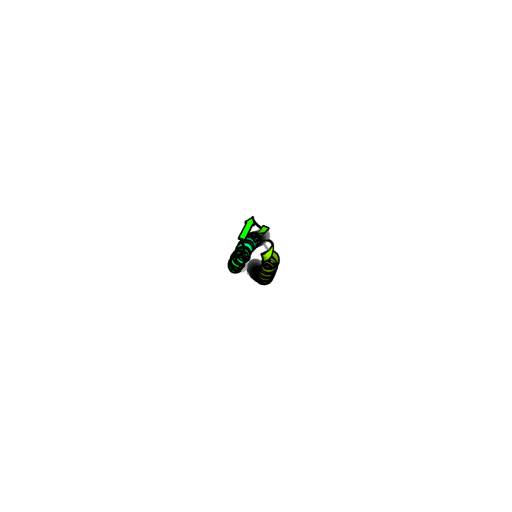5.578 21.542 1.00 89.69 87 GLU A N 1
ATOM 613 C CA . GLU A 1 87 ? -20.130 5.872 22.850 1.00 89.69 87 GLU A CA 1
ATOM 614 C C . GLU A 1 87 ? -20.435 4.563 23.573 1.00 89.69 87 GLU A C 1
ATOM 616 O O . GLU A 1 87 ? -21.106 3.687 23.026 1.00 89.69 87 GLU A O 1
ATOM 621 N N . ILE A 1 88 ? -19.943 4.428 24.804 1.00 90.56 88 ILE A N 1
ATOM 622 C CA . ILE A 1 88 ? -20.176 3.264 25.663 1.00 90.56 88 ILE A CA 1
ATOM 623 C C . ILE A 1 88 ? -21.039 3.713 26.833 1.00 90.56 88 ILE A C 1
ATOM 625 O O . ILE A 1 88 ? -20.684 4.647 27.551 1.00 90.56 88 ILE A O 1
ATOM 629 N N . TYR A 1 89 ? -22.156 3.029 27.048 1.00 88.50 89 TYR A N 1
ATOM 630 C CA . TYR A 1 89 ? -23.122 3.383 28.078 1.00 88.50 89 TYR A CA 1
ATOM 631 C C . TYR A 1 89 ? -23.735 2.141 28.717 1.00 88.50 89 TYR A C 1
ATOM 633 O O . TYR A 1 89 ? -23.775 1.050 28.145 1.00 88.50 89 TYR A O 1
ATOM 641 N N . ASN A 1 90 ? -24.223 2.307 29.942 1.00 90.25 90 ASN A N 1
ATOM 642 C CA . ASN A 1 90 ? -25.007 1.292 30.625 1.00 90.25 90 ASN A CA 1
ATOM 643 C C . ASN A 1 90 ? -25.969 1.957 31.614 1.00 90.25 90 ASN A C 1
ATOM 645 O O . ASN A 1 90 ? -25.677 3.035 32.133 1.00 90.25 90 ASN A O 1
ATOM 649 N N . SER A 1 91 ? -27.107 1.320 31.879 1.00 89.25 91 SER A N 1
ATOM 650 C CA . SER A 1 91 ? -28.070 1.788 32.879 1.00 89.25 91 SER A CA 1
ATOM 651 C C . SER A 1 91 ? -27.931 0.936 34.134 1.00 89.25 91 SER A C 1
ATOM 653 O O . SER A 1 91 ? -28.065 -0.283 34.062 1.00 89.25 91 SER A O 1
ATOM 655 N N . VAL A 1 92 ? -27.627 1.565 35.270 1.00 90.75 92 VAL A N 1
ATOM 656 C CA . VAL A 1 92 ? -27.402 0.877 36.551 1.00 90.75 92 VAL A CA 1
ATOM 657 C C . VAL A 1 92 ? -28.065 1.634 37.695 1.00 90.75 92 VAL A C 1
ATOM 659 O O . VAL A 1 92 ? -28.270 2.849 37.612 1.00 90.75 92 VAL A O 1
ATOM 662 N N . ALA A 1 93 ? -28.384 0.933 38.784 1.00 93.12 93 ALA A N 1
ATOM 663 C CA . ALA A 1 93 ? -28.846 1.595 39.997 1.00 93.12 93 ALA A CA 1
ATOM 664 C C . ALA A 1 93 ? -27.707 2.427 40.627 1.00 93.12 93 ALA A C 1
ATOM 666 O O . ALA A 1 93 ? -26.534 2.073 40.485 1.00 93.12 93 ALA A O 1
ATOM 667 N N . PRO A 1 94 ? -28.002 3.495 41.397 1.00 91.19 94 PRO A N 1
ATOM 668 C CA . PRO A 1 94 ? -26.962 4.302 42.044 1.00 91.19 94 PRO A CA 1
ATOM 669 C C . PRO A 1 94 ? -26.003 3.499 42.939 1.00 91.19 94 PRO A C 1
ATOM 671 O O . PRO A 1 94 ? -24.836 3.855 43.082 1.00 91.19 94 PRO A O 1
ATOM 674 N N . SER A 1 95 ? -26.478 2.390 43.513 1.00 93.06 95 SER A N 1
ATOM 675 C CA . SER A 1 95 ? -25.684 1.463 44.328 1.00 93.06 95 SER A CA 1
ATOM 676 C C . SER A 1 95 ? -24.637 0.668 43.539 1.00 93.06 95 SER A C 1
ATOM 678 O O . SER A 1 95 ? -23.708 0.137 44.137 1.00 93.06 95 SER A O 1
ATOM 680 N N . GLU A 1 96 ? -24.771 0.587 42.215 1.00 91.81 96 GLU A N 1
ATOM 681 C CA . GLU A 1 96 ? -23.951 -0.239 41.316 1.00 91.81 96 GLU A CA 1
ATOM 682 C C . GLU A 1 96 ? -22.967 0.599 40.480 1.00 91.81 96 GLU A C 1
ATOM 684 O O . GLU A 1 96 ? -22.222 0.069 39.650 1.00 91.81 96 GLU A O 1
ATOM 689 N N . ILE A 1 97 ? -22.922 1.918 40.707 1.00 90.94 97 ILE A N 1
ATOM 690 C CA . ILE A 1 97 ? -22.037 2.844 39.985 1.00 90.94 97 ILE A CA 1
ATOM 691 C C . ILE A 1 97 ? -20.569 2.426 40.126 1.00 90.94 97 ILE A C 1
ATOM 693 O O . ILE A 1 97 ? -19.825 2.458 39.149 1.00 90.94 97 ILE A O 1
ATOM 697 N N . SER A 1 98 ? -20.137 1.999 41.315 1.00 92.00 98 SER A N 1
ATOM 698 C CA . SER A 1 98 ? -18.750 1.580 41.548 1.00 92.00 98 SER A CA 1
ATOM 699 C C . SER A 1 98 ? -18.365 0.357 40.709 1.00 92.00 98 SER A C 1
ATOM 701 O O . SER A 1 98 ? -17.302 0.356 40.087 1.00 92.00 98 SER A O 1
ATOM 703 N N . SER A 1 99 ? -19.241 -0.649 40.626 1.00 88.75 99 SER A N 1
ATOM 704 C CA . SER A 1 99 ? -19.040 -1.819 39.765 1.00 88.75 99 SER A CA 1
ATOM 705 C C . SER A 1 99 ? -19.054 -1.462 38.281 1.00 88.75 99 SER A C 1
ATOM 707 O O . SER A 1 99 ? -18.230 -1.983 37.529 1.00 88.75 99 SER A O 1
ATOM 709 N N . LEU A 1 100 ? -19.925 -0.537 37.860 1.00 90.44 100 LEU A N 1
ATOM 710 C CA . LEU A 1 100 ? -19.952 -0.057 36.479 1.00 90.44 100 LEU A CA 1
ATOM 711 C C . LEU A 1 100 ? -18.636 0.635 36.111 1.00 90.44 100 LEU A C 1
ATOM 713 O O . LEU A 1 100 ? -18.053 0.320 35.078 1.00 90.44 100 LEU A O 1
ATOM 717 N N . VAL A 1 101 ? -18.135 1.528 36.969 1.00 91.06 101 VAL A N 1
ATOM 718 C CA . VAL A 1 101 ? -16.857 2.222 36.745 1.00 91.06 101 VAL A CA 1
ATOM 719 C C . VAL A 1 101 ? -15.710 1.221 36.611 1.00 91.06 101 VAL A C 1
ATOM 721 O O . VAL A 1 101 ? -14.899 1.355 35.698 1.00 91.06 101 VAL A O 1
ATOM 724 N N . MET A 1 102 ? -15.658 0.187 37.458 1.00 91.25 102 MET A N 1
ATOM 725 C CA . MET A 1 102 ? -14.634 -0.861 37.355 1.00 91.25 102 MET A CA 1
ATOM 726 C C . MET A 1 102 ? -14.731 -1.648 36.039 1.00 91.25 102 MET A C 1
ATOM 728 O O . MET A 1 102 ? -13.711 -1.887 35.392 1.00 91.25 102 MET A O 1
ATOM 732 N N . SER A 1 103 ? -15.944 -2.015 35.615 1.00 90.25 103 SER A N 1
ATOM 733 C CA . SER A 1 103 ? -16.175 -2.708 34.340 1.00 90.25 103 SER A CA 1
ATOM 734 C C . SER A 1 103 ? -15.778 -1.838 33.142 1.00 90.25 103 SER A C 1
ATOM 736 O O . SER A 1 103 ? -15.026 -2.289 32.278 1.00 90.25 103 SER A O 1
ATOM 738 N N . MET A 1 104 ? -16.171 -0.559 33.128 1.00 91.38 104 MET A N 1
ATOM 739 C CA . MET A 1 104 ? -15.784 0.386 32.075 1.00 91.38 104 MET A CA 1
ATOM 740 C C . MET A 1 104 ? -14.270 0.606 32.030 1.00 91.38 104 MET A C 1
ATOM 742 O O . MET A 1 104 ? -13.692 0.629 30.947 1.00 91.38 104 MET A O 1
ATOM 746 N N . GLN A 1 105 ? -13.598 0.713 33.180 1.00 92.56 105 GLN A N 1
ATOM 747 C CA . GLN A 1 105 ? -12.138 0.834 33.232 1.00 92.56 105 GLN A CA 1
ATOM 748 C C . GLN A 1 105 ? -11.435 -0.403 32.665 1.00 92.56 105 GLN A C 1
ATOM 750 O O . GLN A 1 105 ? -10.467 -0.263 31.914 1.00 92.56 105 GLN A O 1
ATOM 755 N N . SER A 1 106 ? -11.919 -1.607 32.993 1.00 93.50 106 SER A N 1
ATOM 756 C CA . SER A 1 106 ? -11.358 -2.847 32.445 1.00 93.50 106 SER A CA 1
ATOM 757 C C . SER A 1 106 ? -11.570 -2.926 30.935 1.00 93.50 106 SER A C 1
ATOM 759 O O . SER A 1 106 ? -10.624 -3.196 30.196 1.00 93.50 106 SER A O 1
ATOM 761 N N . CYS A 1 107 ? -12.783 -2.610 30.478 1.00 93.31 107 CYS A N 1
ATOM 762 C CA . CYS A 1 107 ? -13.139 -2.585 29.065 1.00 93.31 107 CYS A CA 1
ATOM 763 C C . CYS A 1 107 ? -12.243 -1.617 28.276 1.00 93.31 107 CYS A C 1
ATOM 765 O O . CYS A 1 107 ? -11.609 -2.016 27.300 1.00 93.31 107 CYS A O 1
ATOM 767 N N . VAL A 1 108 ? -12.109 -0.367 28.735 1.00 91.06 108 VAL A N 1
ATOM 768 C CA . VAL A 1 108 ? -11.266 0.649 28.080 1.00 91.06 108 VAL A CA 1
ATOM 769 C C . VAL A 1 10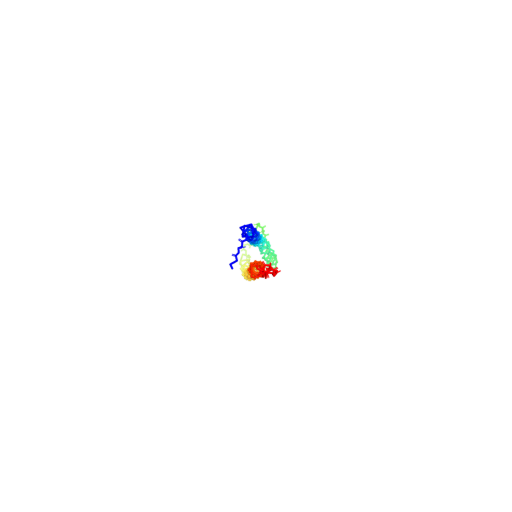8 ? -9.805 0.208 28.026 1.00 91.06 108 VAL A C 1
ATOM 771 O O . VAL A 1 108 ? -9.150 0.390 27.002 1.00 91.06 108 VAL A O 1
ATOM 774 N N . LYS A 1 109 ? -9.282 -0.416 29.087 1.00 93.50 109 LYS A N 1
ATOM 775 C CA . LYS A 1 109 ? -7.900 -0.909 29.105 1.00 93.50 109 LYS A CA 1
ATOM 776 C C . LYS A 1 109 ? -7.652 -1.963 28.022 1.00 93.50 109 LYS A C 1
ATOM 778 O O . LYS A 1 109 ? -6.623 -1.911 27.354 1.00 93.50 109 LYS A O 1
ATOM 783 N N . GLU A 1 110 ? -8.582 -2.895 27.832 1.00 93.75 110 GLU A N 1
ATOM 784 C CA . GLU A 1 110 ? -8.493 -3.913 26.779 1.00 93.75 110 GLU A CA 1
ATOM 785 C C . GLU A 1 110 ? -8.620 -3.305 25.377 1.00 93.75 110 GLU A C 1
ATOM 787 O O . GLU A 1 110 ? -7.836 -3.644 24.488 1.00 93.75 110 GLU A O 1
ATOM 792 N N . ILE A 1 111 ? -9.544 -2.355 25.193 1.00 90.94 111 ILE A N 1
ATOM 793 C CA . ILE A 1 111 ? -9.707 -1.613 23.936 1.00 90.94 111 ILE A CA 1
ATOM 794 C C . ILE A 1 111 ? -8.405 -0.907 23.557 1.00 90.94 111 ILE A C 1
ATOM 796 O O . ILE A 1 111 ? -7.947 -1.049 22.427 1.00 90.94 111 ILE A O 1
ATOM 800 N N . VAL A 1 112 ? -7.771 -0.195 24.495 1.00 88.88 112 VAL A N 1
ATOM 801 C CA . VAL A 1 112 ? -6.510 0.521 24.242 1.00 88.88 112 VAL A CA 1
ATOM 802 C C . VAL A 1 112 ? -5.423 -0.433 23.756 1.00 88.88 112 VAL A C 1
ATOM 804 O O . VAL A 1 112 ? -4.726 -0.120 22.793 1.00 88.88 112 VAL A O 1
ATOM 807 N N . VAL A 1 113 ? -5.291 -1.611 24.372 1.00 90.69 113 VAL A N 1
ATOM 808 C CA . VAL A 1 113 ? -4.301 -2.610 23.941 1.00 90.69 113 VAL A CA 1
ATOM 809 C C . VAL A 1 113 ? -4.565 -3.047 22.500 1.00 90.69 113 VAL A C 1
ATOM 811 O O . VAL A 1 113 ? -3.640 -3.046 21.689 1.00 90.69 113 VAL A O 1
ATOM 814 N N . VAL A 1 114 ? -5.814 -3.370 22.156 1.00 88.12 114 VAL A N 1
ATOM 815 C CA . VAL A 1 114 ? -6.173 -3.785 20.791 1.00 88.12 114 VAL A CA 1
ATOM 816 C C . VAL A 1 114 ? -5.938 -2.669 19.782 1.00 88.12 114 VAL A C 1
ATOM 818 O O . VAL A 1 114 ? -5.353 -2.926 18.734 1.00 88.12 114 VAL A O 1
ATOM 821 N N . VAL A 1 115 ? -6.334 -1.437 20.097 1.00 86.25 115 VAL A N 1
ATOM 822 C CA . VAL A 1 115 ? -6.146 -0.279 19.213 1.00 86.25 115 VAL A CA 1
ATOM 823 C C . VAL A 1 115 ? -4.661 -0.030 18.956 1.00 86.25 115 VAL A C 1
ATOM 825 O O . VAL A 1 115 ? -4.267 0.150 17.807 1.00 86.25 115 VAL A O 1
ATOM 828 N N . VAL A 1 116 ? -3.816 -0.080 19.991 1.00 86.88 116 VAL A N 1
ATOM 829 C CA . VAL A 1 116 ? -2.363 0.114 19.847 1.00 86.88 116 VAL A CA 1
ATOM 830 C C . VAL A 1 116 ? -1.737 -0.989 18.992 1.00 86.88 116 VAL A C 1
ATOM 832 O O . VAL A 1 116 ? -0.937 -0.697 18.103 1.00 86.88 116 VAL A O 1
ATOM 835 N N . VAL A 1 117 ? -2.110 -2.252 19.219 1.00 87.44 117 VAL A N 1
ATOM 836 C CA . VAL A 1 117 ? -1.599 -3.384 18.430 1.00 87.44 117 VAL A CA 1
ATOM 837 C C . VAL A 1 117 ? -2.069 -3.296 16.977 1.00 87.44 117 VAL A C 1
ATOM 839 O O . VAL A 1 117 ? -1.259 -3.453 16.065 1.00 87.44 117 VAL A O 1
ATOM 842 N N . ALA A 1 118 ? -3.348 -3.001 16.743 1.00 84.06 118 ALA A N 1
ATOM 843 C CA . ALA A 1 118 ? -3.901 -2.831 15.404 1.00 84.06 118 ALA A CA 1
ATOM 844 C C . ALA A 1 118 ? -3.222 -1.673 14.658 1.00 84.06 118 ALA A C 1
ATOM 846 O O . ALA A 1 118 ? -2.809 -1.847 13.513 1.00 84.06 118 ALA A O 1
ATOM 847 N N . ALA A 1 119 ? -3.022 -0.529 15.318 1.00 82.50 119 ALA A N 1
ATOM 848 C CA . ALA A 1 119 ? -2.297 0.603 14.752 1.00 82.50 119 ALA A CA 1
ATOM 849 C C . ALA A 1 119 ? -0.851 0.227 14.387 1.00 82.50 119 ALA A C 1
ATOM 851 O O . ALA A 1 119 ? -0.395 0.544 13.290 1.00 82.50 119 ALA A O 1
ATOM 852 N N . ALA A 1 120 ? -0.146 -0.506 15.255 1.00 84.94 120 ALA A N 1
ATOM 853 C CA . ALA A 1 120 ? 1.204 -0.986 14.965 1.00 84.94 120 ALA A CA 1
ATOM 854 C C . ALA A 1 120 ? 1.236 -1.915 13.738 1.00 84.94 120 ALA A C 1
ATOM 856 O O . ALA A 1 120 ? 2.097 -1.758 12.874 1.00 84.94 120 ALA A O 1
ATOM 857 N N . ILE A 1 121 ? 0.279 -2.841 13.621 1.00 83.31 121 ILE A N 1
ATOM 858 C CA . ILE A 1 121 ? 0.152 -3.726 12.453 1.00 83.31 121 ILE A CA 1
ATOM 859 C C . ILE A 1 121 ? -0.091 -2.906 11.184 1.00 83.31 121 ILE A C 1
ATOM 861 O O . ILE A 1 121 ? 0.592 -3.125 10.186 1.00 83.31 121 ILE A O 1
ATOM 865 N N . VAL A 1 122 ? -1.016 -1.944 11.220 1.00 81.62 122 VAL A N 1
ATOM 866 C CA . VAL A 1 122 ? -1.319 -1.074 10.074 1.00 81.62 122 VAL A CA 1
ATOM 867 C C . VAL A 1 122 ? -0.077 -0.300 9.627 1.00 81.62 122 VAL A C 1
ATOM 869 O O . VAL A 1 122 ? 0.221 -0.271 8.435 1.00 81.62 122 VAL A O 1
ATOM 872 N N . VAL A 1 123 ? 0.692 0.259 10.566 1.00 82.50 123 VAL A N 1
ATOM 873 C CA . VAL A 1 123 ? 1.947 0.966 10.265 1.00 82.50 123 VAL A CA 1
ATOM 874 C C . VAL A 1 123 ? 2.971 0.031 9.621 1.00 82.50 123 VAL A C 1
ATOM 876 O O . VAL A 1 123 ? 3.569 0.385 8.607 1.00 82.50 123 VAL A O 1
ATOM 879 N N . VAL A 1 124 ? 3.160 -1.176 10.163 1.00 85.12 124 VAL A N 1
ATOM 880 C CA . VAL A 1 124 ? 4.095 -2.162 9.596 1.00 85.12 124 VAL A CA 1
ATOM 881 C C . VAL A 1 124 ? 3.678 -2.557 8.181 1.00 85.12 124 VAL A C 1
ATOM 883 O O . VAL A 1 124 ? 4.514 -2.561 7.280 1.00 85.12 124 VAL A O 1
ATOM 886 N N . VAL A 1 125 ? 2.392 -2.843 7.959 1.00 81.94 125 VAL A N 1
ATOM 887 C CA . VAL A 1 125 ? 1.861 -3.179 6.631 1.00 81.94 125 VAL A CA 1
ATOM 888 C C . VAL A 1 125 ? 2.078 -2.022 5.658 1.00 81.94 125 VAL A C 1
ATOM 890 O O . VAL A 1 125 ? 2.579 -2.252 4.559 1.00 81.94 125 VAL A O 1
ATOM 893 N N . ALA A 1 126 ? 1.787 -0.783 6.062 1.00 78.38 126 ALA A N 1
ATOM 894 C CA . ALA A 1 126 ? 2.014 0.397 5.233 1.00 78.38 126 ALA A CA 1
ATOM 895 C C . ALA A 1 126 ? 3.492 0.532 4.825 1.00 78.38 126 ALA A C 1
ATOM 897 O O . ALA A 1 126 ? 3.791 0.716 3.646 1.00 78.38 126 ALA A O 1
ATOM 898 N N . ILE A 1 127 ? 4.422 0.366 5.772 1.00 82.56 127 ILE A N 1
ATOM 899 C CA . ILE A 1 127 ? 5.868 0.414 5.505 1.00 82.56 127 ILE A CA 1
ATOM 900 C C . ILE A 1 127 ? 6.280 -0.680 4.515 1.00 82.56 127 ILE A C 1
ATOM 902 O O . ILE A 1 127 ? 6.977 -0.393 3.543 1.00 82.56 127 ILE A O 1
ATOM 906 N N . VAL A 1 128 ? 5.843 -1.925 4.731 1.00 85.81 128 VAL A N 1
ATOM 907 C CA . VAL A 1 128 ? 6.163 -3.053 3.841 1.00 85.81 128 VAL A CA 1
ATOM 908 C C . VAL A 1 128 ? 5.665 -2.779 2.427 1.00 85.81 128 VAL A C 1
ATOM 910 O O . VAL A 1 128 ? 6.409 -2.963 1.467 1.00 85.81 128 VAL A O 1
ATOM 913 N N . VAL A 1 129 ? 4.431 -2.298 2.290 1.00 81.00 129 VAL A N 1
ATOM 914 C CA . VAL A 1 129 ? 3.847 -1.981 0.988 1.00 81.00 129 VAL A CA 1
ATOM 915 C C . VAL A 1 129 ? 4.635 -0.870 0.288 1.00 81.00 129 VAL A C 1
ATOM 917 O O . VAL A 1 129 ? 4.980 -1.025 -0.882 1.00 81.00 129 VAL A O 1
ATOM 920 N N . VAL A 1 130 ? 4.988 0.209 0.994 1.00 81.00 130 VAL A N 1
ATOM 921 C CA . VAL A 1 130 ? 5.818 1.290 0.436 1.00 81.00 130 VAL A CA 1
ATOM 922 C C . VAL A 1 130 ? 7.166 0.751 -0.042 1.00 81.00 130 VAL A C 1
ATOM 924 O O . VAL A 1 130 ? 7.576 1.053 -1.161 1.00 81.00 130 VAL A O 1
ATOM 927 N N . ILE A 1 131 ? 7.836 -0.088 0.754 1.00 85.00 131 ILE A N 1
ATOM 928 C CA . ILE A 1 131 ? 9.112 -0.709 0.368 1.00 85.00 131 ILE A CA 1
ATOM 929 C C . ILE A 1 131 ? 8.944 -1.538 -0.909 1.00 85.00 131 ILE A C 1
ATOM 931 O O . ILE A 1 131 ? 9.733 -1.385 -1.839 1.00 85.00 131 ILE A O 1
ATOM 935 N N . VAL A 1 132 ? 7.912 -2.383 -0.983 1.00 84.75 132 VAL A N 1
ATOM 936 C CA . VAL A 1 132 ? 7.641 -3.211 -2.167 1.00 84.75 132 VAL A CA 1
ATOM 937 C C . VAL A 1 132 ? 7.429 -2.339 -3.402 1.00 84.75 132 VAL A C 1
ATOM 939 O O . VAL A 1 132 ? 8.048 -2.595 -4.432 1.00 84.75 132 VAL A O 1
ATOM 942 N N . VAL A 1 133 ? 6.618 -1.282 -3.300 1.00 80.62 133 VAL A N 1
ATOM 943 C CA . VAL A 1 133 ? 6.382 -0.348 -4.411 1.00 80.62 133 VAL A CA 1
ATOM 944 C C . VAL A 1 133 ? 7.690 0.305 -4.854 1.00 80.62 133 VAL A C 1
ATOM 946 O O . VAL A 1 133 ? 8.008 0.277 -6.040 1.00 80.62 133 VAL A O 1
ATOM 949 N N . VAL A 1 134 ? 8.492 0.828 -3.923 1.00 82.44 134 VAL A N 1
ATOM 950 C CA . VAL A 1 134 ? 9.782 1.468 -4.236 1.00 82.44 134 VAL A CA 1
ATOM 951 C C . VAL A 1 134 ? 10.734 0.498 -4.937 1.00 82.44 134 VAL A C 1
ATOM 953 O O . VAL A 1 134 ? 11.369 0.867 -5.928 1.00 82.44 134 VAL A O 1
ATOM 956 N N . VAL A 1 135 ? 10.821 -0.746 -4.462 1.00 86.69 135 VAL A N 1
ATOM 957 C CA . VAL A 1 135 ? 11.670 -1.779 -5.069 1.00 86.69 135 VAL A CA 1
ATOM 958 C C . VAL A 1 135 ? 11.199 -2.099 -6.485 1.00 86.69 135 VAL A C 1
ATOM 960 O O . VAL A 1 135 ? 12.010 -2.072 -7.409 1.00 86.69 135 VAL A O 1
ATOM 963 N N . VAL A 1 136 ? 9.901 -2.345 -6.682 1.00 83.62 136 VAL A N 1
ATOM 964 C CA . VAL A 1 136 ? 9.336 -2.660 -8.002 1.00 83.62 136 VAL A CA 1
ATOM 965 C C . VAL A 1 136 ? 9.591 -1.522 -8.988 1.00 83.62 136 VAL A C 1
ATOM 967 O O . VAL A 1 136 ? 10.073 -1.766 -10.092 1.00 83.62 136 VAL A O 1
ATOM 970 N N . VAL A 1 137 ? 9.346 -0.275 -8.584 1.00 81.19 137 VAL A N 1
ATOM 971 C CA . VAL A 1 137 ? 9.586 0.907 -9.427 1.00 81.19 137 VAL A CA 1
ATOM 972 C C . VAL A 1 137 ? 11.055 1.031 -9.799 1.00 81.19 137 VAL A C 1
ATOM 974 O O . VAL A 1 137 ? 11.377 1.253 -10.964 1.00 81.19 137 VAL A O 1
ATOM 977 N N . SER A 1 138 ? 11.951 0.843 -8.830 1.00 81.25 138 SER A N 1
ATOM 978 C CA . SER A 1 138 ? 13.394 0.914 -9.065 1.00 81.25 138 SER A CA 1
ATOM 979 C C . SER A 1 138 ? 13.848 -0.150 -10.063 1.00 81.25 138 SER A C 1
ATOM 981 O O . SER A 1 138 ? 14.588 0.160 -10.992 1.00 81.25 138 SER A O 1
ATOM 983 N N . VAL A 1 139 ? 13.360 -1.387 -9.928 1.00 86.56 139 VAL A N 1
ATOM 984 C CA . VAL A 1 139 ? 13.657 -2.480 -10.867 1.00 86.56 139 VAL A CA 1
ATOM 985 C C . VAL A 1 139 ? 13.147 -2.153 -12.270 1.00 86.56 139 VAL A C 1
ATOM 987 O O . VAL A 1 139 ? 13.893 -2.296 -13.236 1.00 86.56 139 VAL A O 1
ATOM 990 N N . VAL A 1 140 ? 11.910 -1.665 -12.397 1.00 82.94 140 VAL A N 1
ATOM 991 C CA . VAL A 1 140 ? 11.333 -1.285 -13.696 1.00 82.94 140 VAL A CA 1
ATOM 992 C C . VAL A 1 140 ? 12.140 -0.163 -14.353 1.00 82.94 140 VAL A C 1
ATOM 994 O O . VAL A 1 140 ? 12.446 -0.250 -15.540 1.00 82.94 140 VAL A O 1
ATOM 997 N N . LEU A 1 141 ? 12.542 0.860 -13.594 1.00 81.12 141 LEU A N 1
ATOM 998 C CA . LEU A 1 141 ? 13.378 1.948 -14.108 1.00 81.12 141 LEU A CA 1
ATOM 999 C C . LEU A 1 141 ? 14.742 1.445 -14.586 1.00 81.12 141 LEU A C 1
ATOM 1001 O O . LEU A 1 141 ? 15.188 1.840 -15.660 1.00 81.12 141 LEU A O 1
ATOM 1005 N N . VAL A 1 142 ? 15.384 0.547 -13.833 1.00 86.12 142 VAL A N 1
ATOM 1006 C CA . VAL A 1 142 ? 16.654 -0.068 -14.245 1.00 86.12 142 VAL A CA 1
ATOM 1007 C C . VAL A 1 142 ? 16.482 -0.840 -15.552 1.00 86.12 142 VAL A C 1
ATOM 1009 O O . VAL A 1 142 ? 17.288 -0.663 -16.461 1.00 86.12 142 VAL A O 1
ATOM 1012 N N . ILE A 1 143 ? 15.416 -1.636 -15.688 1.00 84.56 143 ILE A N 1
ATOM 1013 C CA . ILE A 1 143 ? 15.122 -2.375 -16.926 1.00 84.56 143 ILE A CA 1
ATOM 1014 C C . ILE A 1 143 ? 14.951 -1.410 -18.105 1.00 84.56 143 ILE A C 1
ATOM 1016 O O . ILE A 1 143 ? 15.547 -1.630 -19.157 1.00 84.56 143 ILE A O 1
ATOM 1020 N N . ILE A 1 144 ? 14.190 -0.323 -17.932 1.00 81.88 144 ILE A N 1
ATOM 1021 C CA . ILE A 1 144 ? 14.001 0.692 -18.980 1.00 81.88 144 ILE A CA 1
ATOM 1022 C C . ILE A 1 144 ? 15.349 1.283 -19.402 1.00 81.88 144 ILE A C 1
ATOM 1024 O O . ILE A 1 144 ? 15.629 1.365 -20.596 1.00 81.88 144 ILE A O 1
ATOM 1028 N N . VAL A 1 145 ? 16.202 1.663 -18.446 1.00 83.25 145 VAL A N 1
ATOM 1029 C CA . VAL A 1 145 ? 17.523 2.234 -18.748 1.00 83.25 145 VAL A CA 1
ATOM 1030 C C . VAL A 1 145 ? 18.394 1.238 -19.510 1.00 83.25 145 VAL A C 1
ATOM 1032 O O . VAL A 1 145 ? 18.979 1.616 -20.521 1.00 83.25 145 VAL A O 1
ATOM 1035 N N . VAL A 1 146 ? 18.457 -0.024 -19.075 1.00 88.75 146 VAL A N 1
ATOM 1036 C CA . VAL A 1 146 ? 19.252 -1.064 -19.751 1.00 88.75 146 VAL A CA 1
ATOM 1037 C C . VAL A 1 146 ? 18.795 -1.243 -21.198 1.00 88.75 146 VAL A C 1
ATOM 1039 O O . VAL A 1 146 ? 19.619 -1.166 -22.105 1.00 88.75 146 VAL A O 1
ATOM 1042 N N . VAL A 1 147 ? 17.486 -1.382 -21.430 1.00 86.12 147 VAL A N 1
ATOM 1043 C CA . VAL A 1 147 ? 16.922 -1.548 -22.780 1.00 86.12 147 VAL A CA 1
ATOM 1044 C C . VAL A 1 147 ? 17.226 -0.339 -23.670 1.00 86.12 147 VAL A C 1
ATOM 1046 O O . VAL A 1 147 ? 17.585 -0.500 -24.836 1.00 86.12 147 VAL A O 1
ATOM 1049 N N . VAL A 1 148 ? 17.116 0.880 -23.133 1.00 83.00 148 VAL A N 1
ATOM 1050 C CA . VAL A 1 148 ? 17.428 2.109 -23.878 1.00 83.00 148 VAL A CA 1
ATOM 1051 C C . VAL A 1 148 ? 18.912 2.177 -24.232 1.00 83.00 148 VAL A C 1
ATOM 1053 O O . VAL A 1 148 ? 19.248 2.512 -25.367 1.00 83.00 148 VAL A O 1
ATOM 1056 N N . VAL A 1 149 ? 19.800 1.844 -23.293 1.00 84.88 149 VAL A N 1
ATOM 1057 C CA . VAL A 1 149 ? 21.248 1.833 -23.535 1.00 84.88 149 VAL A CA 1
ATOM 1058 C C . VAL A 1 149 ? 21.603 0.811 -24.610 1.00 84.88 149 VAL A C 1
ATOM 1060 O O . VAL A 1 149 ? 22.288 1.173 -25.561 1.00 84.88 149 VAL A O 1
ATOM 1063 N N . GLU A 1 150 ? 21.093 -0.420 -24.522 1.00 87.81 150 GLU A N 1
ATOM 1064 C CA . GLU A 1 150 ? 21.331 -1.455 -25.537 1.00 87.81 150 GLU A CA 1
ATOM 1065 C C . GLU A 1 150 ? 20.840 -1.023 -26.925 1.00 87.81 150 GLU A C 1
ATOM 1067 O O . GLU A 1 150 ? 21.566 -1.171 -27.911 1.00 87.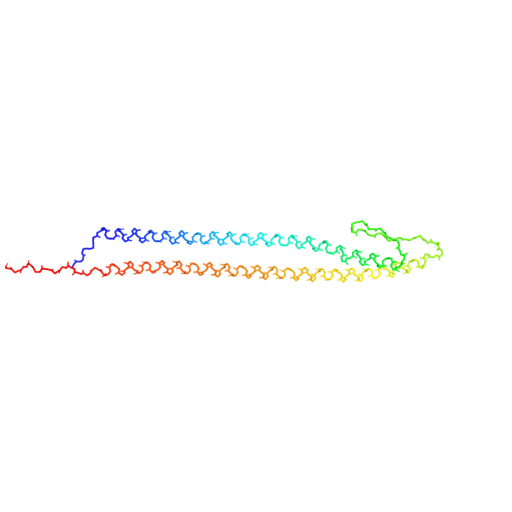81 150 GLU A O 1
ATOM 1072 N N . ALA A 1 151 ? 19.648 -0.423 -27.008 1.00 80.19 151 ALA A N 1
ATOM 1073 C CA . ALA A 1 151 ? 19.096 0.074 -28.265 1.00 80.19 151 ALA A CA 1
ATOM 1074 C C . ALA A 1 151 ? 19.944 1.207 -28.868 1.00 80.19 151 ALA A C 1
ATOM 1076 O O . ALA A 1 151 ? 20.208 1.208 -30.073 1.00 80.19 151 ALA A O 1
ATOM 1077 N N . ILE A 1 152 ? 20.412 2.151 -28.042 1.00 80.56 152 ILE A N 1
ATOM 1078 C CA . ILE A 1 152 ? 21.302 3.233 -28.483 1.00 80.56 152 ILE A CA 1
ATOM 1079 C C . ILE A 1 152 ? 22.647 2.663 -28.938 1.00 80.56 152 ILE A C 1
ATOM 1081 O O . ILE A 1 152 ? 23.128 3.031 -30.006 1.00 80.56 152 ILE A O 1
ATOM 1085 N N . THR A 1 153 ? 23.252 1.751 -28.172 1.00 83.38 153 THR A N 1
ATOM 1086 C CA . THR A 1 153 ? 24.521 1.118 -28.547 1.00 83.38 153 THR A CA 1
ATOM 1087 C C . THR A 1 153 ? 24.391 0.375 -29.874 1.00 83.38 153 THR A C 1
ATOM 1089 O O . THR A 1 153 ? 25.237 0.559 -30.745 1.00 83.38 153 THR A O 1
ATOM 1092 N N . ALA A 1 154 ? 23.317 -0.392 -30.079 1.00 81.56 154 ALA A N 1
ATOM 1093 C CA . ALA A 1 154 ? 23.061 -1.072 -31.346 1.00 81.56 154 ALA A CA 1
ATOM 1094 C C . ALA A 1 154 ? 22.912 -0.079 -32.513 1.00 81.56 154 ALA A C 1
ATOM 1096 O O . ALA A 1 154 ? 23.533 -0.267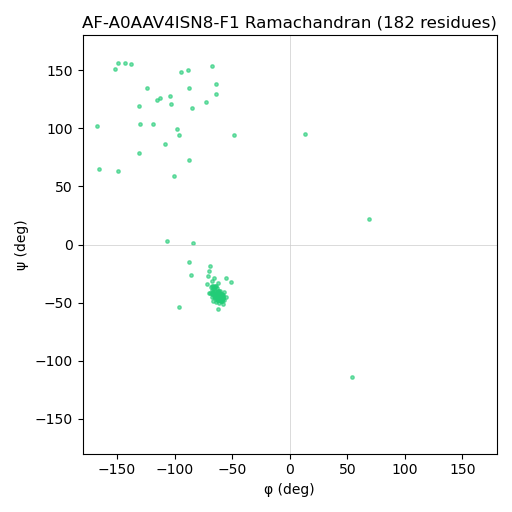 -33.559 1.00 81.56 154 ALA A O 1
ATOM 1097 N N . ALA A 1 155 ? 22.156 1.009 -32.325 1.00 77.25 155 ALA A N 1
ATOM 1098 C CA . ALA A 1 155 ? 21.994 2.048 -33.341 1.00 77.25 155 ALA A CA 1
ATOM 1099 C C . ALA A 1 155 ? 23.327 2.736 -33.693 1.00 77.25 155 ALA A C 1
ATOM 1101 O O . ALA A 1 155 ? 23.614 2.961 -34.868 1.00 77.25 155 ALA A O 1
ATOM 1102 N N . VAL A 1 156 ? 24.166 3.025 -32.692 1.00 79.19 156 VAL A N 1
ATOM 1103 C CA . VAL A 1 156 ? 25.498 3.616 -32.893 1.00 79.19 156 VAL A CA 1
ATOM 1104 C C . VAL A 1 156 ? 26.432 2.645 -33.614 1.00 79.19 156 VAL A C 1
ATOM 1106 O O . VAL A 1 156 ? 27.133 3.064 -34.528 1.00 79.19 156 VAL A O 1
ATOM 1109 N N . VAL A 1 157 ? 26.433 1.356 -33.259 1.00 81.94 157 VAL A N 1
ATOM 1110 C CA . VAL A 1 157 ? 27.257 0.340 -33.940 1.00 81.94 157 VAL A CA 1
ATOM 1111 C C . VAL A 1 157 ? 26.874 0.224 -35.414 1.00 81.94 157 VAL A C 1
ATOM 1113 O O . VAL A 1 157 ? 27.760 0.209 -36.264 1.00 81.94 157 VAL A O 1
ATOM 1116 N N . VAL A 1 158 ? 25.575 0.201 -35.731 1.00 79.44 158 VAL A N 1
ATOM 1117 C CA . VAL A 1 158 ? 25.094 0.190 -37.122 1.00 79.44 158 VAL A CA 1
ATOM 1118 C C . VAL A 1 158 ? 25.527 1.458 -37.857 1.00 79.44 158 VAL A C 1
ATOM 1120 O O . VAL A 1 158 ? 26.037 1.366 -38.969 1.00 79.44 158 VAL A O 1
ATOM 1123 N N . LEU A 1 159 ? 25.391 2.633 -37.233 1.00 75.50 159 LEU A N 1
ATOM 1124 C CA . LEU A 1 159 ? 25.834 3.897 -37.826 1.00 75.50 159 LEU A CA 1
ATOM 1125 C C . LEU A 1 159 ? 27.340 3.887 -38.128 1.00 75.50 159 LEU A C 1
ATOM 1127 O O . LEU A 1 159 ? 27.743 4.251 -39.227 1.00 75.50 159 LEU A O 1
ATOM 1131 N N . VAL A 1 160 ? 28.168 3.447 -37.176 1.00 77.12 160 VAL A N 1
ATOM 1132 C CA . VAL A 1 160 ? 29.624 3.353 -37.357 1.00 77.12 160 VAL A CA 1
ATOM 1133 C C . VAL A 1 160 ? 29.975 2.347 -38.452 1.00 77.12 160 VAL A C 1
ATOM 1135 O O . VAL A 1 160 ? 30.831 2.643 -39.278 1.00 77.12 160 VAL A O 1
ATOM 1138 N N . ALA A 1 161 ? 29.305 1.192 -38.504 1.00 75.12 161 ALA A N 1
ATOM 1139 C CA . ALA A 1 161 ? 29.526 0.196 -39.551 1.00 75.12 161 ALA A CA 1
ATOM 1140 C C . ALA A 1 161 ? 29.224 0.759 -40.949 1.00 75.12 161 ALA A C 1
ATOM 1142 O O . ALA A 1 161 ? 30.045 0.610 -41.848 1.00 75.12 161 ALA A O 1
ATOM 1143 N N . VAL A 1 162 ? 28.104 1.474 -41.109 1.00 73.25 162 VAL A N 1
ATOM 1144 C CA . VAL A 1 162 ? 27.744 2.117 -42.383 1.00 73.25 162 VAL A CA 1
ATOM 1145 C C . VAL A 1 162 ? 28.770 3.183 -42.780 1.00 73.25 162 VAL A C 1
ATOM 1147 O O . VAL A 1 162 ? 29.193 3.221 -43.931 1.00 73.25 162 VAL A O 1
ATOM 1150 N N . VAL A 1 163 ? 29.224 4.015 -41.836 1.00 70.12 163 VAL A N 1
ATOM 1151 C CA . VAL A 1 163 ? 30.246 5.042 -42.107 1.00 70.12 163 VAL A CA 1
ATOM 1152 C C . VAL A 1 163 ? 31.584 4.415 -42.526 1.00 70.12 163 VAL A C 1
ATOM 1154 O O . VAL A 1 163 ? 32.223 4.900 -43.457 1.00 70.12 163 VAL A O 1
ATOM 1157 N N . LEU A 1 164 ? 32.008 3.326 -41.875 1.00 71.88 164 LEU A N 1
ATOM 1158 C CA . LEU A 1 164 ? 33.268 2.645 -42.195 1.00 71.88 164 LEU A CA 1
ATOM 1159 C C . LEU A 1 164 ? 33.213 1.873 -43.525 1.00 71.88 164 LEU A C 1
ATOM 1161 O O . LEU A 1 164 ? 34.221 1.812 -44.231 1.00 71.88 164 LEU A O 1
ATOM 1165 N N . GLU A 1 165 ? 32.063 1.299 -43.897 1.00 64.56 165 GLU A N 1
ATOM 1166 C CA . GLU A 1 165 ? 31.883 0.679 -45.218 1.00 64.56 165 GLU A CA 1
ATOM 1167 C C . GLU A 1 165 ? 31.968 1.714 -46.350 1.00 64.56 165 GLU A C 1
ATOM 1169 O O . GLU A 1 165 ? 32.557 1.426 -47.395 1.00 64.56 165 GLU A O 1
ATOM 1174 N N . GLU A 1 166 ? 31.473 2.939 -46.145 1.00 54.88 166 GLU A N 1
ATOM 1175 C CA . GLU A 1 166 ? 31.617 4.008 -47.140 1.00 54.88 166 GLU A CA 1
ATOM 1176 C C . GLU A 1 166 ? 33.069 4.487 -47.308 1.00 54.88 166 GLU A C 1
ATOM 1178 O O . GLU A 1 166 ? 33.496 4.732 -48.439 1.00 54.88 166 GLU A O 1
ATOM 1183 N N . GLU A 1 167 ? 33.873 4.549 -46.238 1.00 50.22 167 GLU A N 1
ATOM 1184 C CA . GLU A 1 167 ? 35.309 4.855 -46.361 1.00 50.22 167 GLU A CA 1
ATOM 1185 C C . GLU A 1 167 ? 36.072 3.768 -47.142 1.00 50.22 167 GLU A C 1
ATOM 1187 O O . GLU A 1 167 ? 36.962 4.083 -47.937 1.00 50.22 167 GLU A O 1
ATOM 1192 N N . ALA A 1 168 ? 35.699 2.492 -46.987 1.00 46.69 168 ALA A N 1
ATOM 1193 C CA . ALA A 1 168 ? 36.310 1.387 -47.728 1.00 46.69 168 ALA A CA 1
ATOM 1194 C C . ALA A 1 168 ? 35.997 1.440 -49.238 1.00 46.69 168 ALA A C 1
ATOM 1196 O O . ALA A 1 168 ? 36.867 1.138 -50.059 1.00 46.69 168 ALA A O 1
ATOM 1197 N N . VAL A 1 169 ? 34.796 1.882 -49.629 1.00 44.16 169 VAL A N 1
ATOM 1198 C CA . VAL A 1 169 ? 34.404 2.041 -51.045 1.00 44.16 169 VAL A CA 1
ATOM 1199 C C . VAL A 1 169 ? 35.195 3.158 -51.739 1.00 44.16 169 VAL A C 1
ATOM 1201 O O . VAL A 1 169 ? 35.512 3.038 -52.922 1.00 44.16 169 VAL A O 1
ATOM 1204 N N . VAL A 1 170 ? 35.599 4.211 -51.019 1.00 44.81 170 VAL A N 1
ATOM 1205 C CA . VAL A 1 170 ? 36.434 5.292 -51.581 1.00 44.81 170 VAL A CA 1
ATOM 1206 C C . VAL A 1 170 ? 37.876 4.828 -51.852 1.00 44.81 170 VAL A C 1
ATOM 1208 O O . VAL A 1 170 ? 38.526 5.342 -52.764 1.00 44.81 170 VAL A O 1
ATOM 1211 N N . VAL A 1 171 ? 38.375 3.826 -51.118 1.00 45.19 171 VAL A N 1
ATOM 1212 C CA . VAL A 1 171 ? 39.731 3.274 -51.302 1.00 45.19 171 VAL A CA 1
ATOM 1213 C C . VAL A 1 171 ? 39.777 2.184 -52.386 1.00 45.19 171 VAL A C 1
ATOM 1215 O O . VAL A 1 171 ? 40.805 2.016 -53.044 1.00 45.19 171 VAL A O 1
ATOM 1218 N N . VAL A 1 172 ? 38.667 1.484 -52.645 1.00 40.94 172 VAL A N 1
ATOM 1219 C CA . VAL A 1 172 ? 38.572 0.408 -53.651 1.00 40.94 172 VAL A CA 1
ATOM 1220 C C . VAL A 1 172 ? 37.925 0.915 -54.949 1.00 40.94 172 VAL A C 1
ATOM 1222 O O . VAL A 1 172 ? 36.930 0.388 -55.432 1.00 40.94 172 VAL A O 1
ATOM 1225 N N . VAL A 1 173 ? 38.530 1.923 -55.576 1.00 43.03 173 VAL A N 1
ATOM 1226 C CA . VAL A 1 173 ? 38.439 2.084 -57.038 1.00 43.03 173 VAL A CA 1
ATOM 1227 C C . VAL A 1 173 ? 39.815 1.728 -57.598 1.00 43.03 173 VAL A C 1
ATOM 1229 O O . VAL A 1 173 ? 40.673 2.606 -57.721 1.00 43.03 173 VAL A O 1
ATOM 1232 N N . PRO A 1 174 ? 40.094 0.439 -57.878 1.00 40.88 174 PRO A N 1
ATOM 1233 C CA . PRO A 1 174 ? 41.356 0.061 -58.482 1.00 40.88 174 PRO A CA 1
ATOM 1234 C C . PRO A 1 174 ? 41.430 0.681 -59.878 1.00 40.88 174 PRO A C 1
ATOM 1236 O O . PRO A 1 174 ? 40.457 0.711 -60.631 1.00 40.88 174 PRO A O 1
ATOM 1239 N N . SER A 1 175 ? 42.609 1.199 -60.196 1.00 46.94 175 SER A N 1
ATOM 1240 C CA . SER A 1 175 ? 43.006 1.724 -61.493 1.00 46.94 175 SER A CA 1
ATOM 1241 C C . SER A 1 175 ? 42.656 0.759 -62.632 1.00 46.94 175 SER A C 1
ATOM 1243 O O . SER A 1 175 ? 43.453 -0.110 -62.975 1.00 46.94 175 SER A O 1
ATOM 1245 N N . ILE A 1 176 ? 41.497 0.934 -63.266 1.00 46.00 176 ILE A N 1
ATOM 1246 C CA . ILE A 1 176 ? 41.256 0.421 -64.618 1.00 46.00 176 ILE A CA 1
ATOM 1247 C C . ILE A 1 176 ? 41.737 1.507 -65.582 1.00 46.00 176 ILE A C 1
ATOM 1249 O O . ILE A 1 176 ? 40.957 2.246 -66.174 1.00 46.00 176 ILE A O 1
ATOM 1253 N N . VAL A 1 177 ? 43.056 1.651 -65.674 1.00 46.09 177 VAL A N 1
ATOM 1254 C CA . VAL A 1 177 ? 43.713 2.233 -66.846 1.00 46.09 177 VAL A CA 1
ATOM 1255 C C . VAL A 1 177 ? 44.829 1.270 -67.194 1.00 46.09 177 VAL A C 1
ATOM 1257 O O . VAL A 1 177 ? 45.984 1.472 -66.834 1.00 46.09 177 VAL A O 1
ATOM 1260 N N . ASP A 1 178 ? 44.436 0.185 -67.846 1.00 45.84 178 ASP A N 1
ATOM 1261 C CA . ASP A 1 178 ? 45.344 -0.619 -68.640 1.00 45.84 178 ASP A CA 1
ATOM 1262 C C . ASP A 1 178 ? 44.806 -0.581 -70.068 1.00 45.84 178 ASP A C 1
ATOM 1264 O O . ASP A 1 178 ? 43.746 -1.139 -70.357 1.00 45.84 178 ASP A O 1
ATOM 1268 N N . ASN A 1 179 ? 45.464 0.208 -70.917 1.00 40.81 179 ASN A N 1
ATOM 1269 C CA . ASN A 1 179 ? 45.646 -0.139 -72.320 1.00 40.81 179 ASN A CA 1
ATOM 1270 C C . ASN A 1 179 ? 46.689 0.789 -72.953 1.00 40.81 179 ASN A C 1
ATOM 1272 O O . ASN A 1 179 ? 46.427 1.954 -73.262 1.00 40.81 179 ASN A O 1
ATOM 1276 N N . ASP A 1 180 ? 47.894 0.249 -73.103 1.00 48.62 180 ASP A N 1
ATOM 1277 C CA . ASP A 1 180 ? 48.620 0.204 -74.372 1.00 48.62 180 ASP A CA 1
ATOM 1278 C C . ASP A 1 180 ? 48.072 1.102 -75.494 1.00 48.62 180 ASP A C 1
ATOM 1280 O O . ASP A 1 180 ? 47.212 0.699 -76.273 1.00 48.62 180 ASP A O 1
ATOM 1284 N N . SER A 1 181 ? 48.625 2.308 -75.642 1.00 46.53 181 SER A N 1
ATOM 1285 C CA . SER A 1 181 ? 48.595 3.031 -76.921 1.00 46.53 181 SER A CA 1
ATOM 1286 C C . SER A 1 181 ? 49.577 4.205 -76.933 1.00 46.53 181 SER A C 1
ATOM 1288 O O . SER A 1 181 ? 49.153 5.344 -77.045 1.00 46.53 181 SER A O 1
ATOM 1290 N N . TYR A 1 182 ? 50.885 3.950 -76.854 1.00 43.12 182 TYR A N 1
ATOM 1291 C CA . TYR A 1 182 ? 51.893 4.783 -77.539 1.00 43.12 182 TYR A CA 1
ATOM 1292 C C . TYR A 1 182 ? 53.098 3.907 -77.916 1.00 43.12 182 TYR A C 1
ATOM 1294 O O . TYR A 1 182 ? 54.219 4.075 -77.443 1.00 43.12 182 TYR A O 1
ATOM 1302 N N . ARG A 1 183 ? 52.837 2.921 -78.781 1.00 41.97 183 ARG A N 1
ATOM 1303 C CA . ARG A 1 183 ? 53.828 2.390 -79.721 1.00 41.97 183 ARG A CA 1
ATOM 1304 C C . ARG A 1 183 ? 53.577 3.078 -81.059 1.00 41.97 183 ARG A C 1
ATOM 1306 O O . ARG A 1 183 ? 52.644 2.684 -81.747 1.00 41.97 183 ARG A O 1
ATOM 1313 N N . THR A 1 184 ? 54.379 4.104 -81.341 1.00 44.72 184 THR A N 1
ATOM 1314 C CA . THR A 1 184 ? 55.081 4.444 -82.600 1.00 44.72 184 THR A CA 1
ATOM 1315 C C . THR A 1 184 ? 55.546 5.884 -82.511 1.00 44.72 184 THR A C 1
ATOM 1317 O O . THR A 1 184 ? 54.667 6.751 -82.312 1.00 44.72 184 THR A O 1
#

Mean predicted aligned error: 12.43 Å

pLDDT: mean 77.5, std 13.64, range [40.53, 93.75]

Radius of gyration: 39.19 Å; Cα contacts (8 Å, |Δi|>4): 66; chains: 1; bounding box: 84×25×127 Å

Sequence (184 aa):
MFIISLHVIVVVVVVAAAVVVAAVVVIVVIVVVAIAAAGAVAVVVVVVIVTIEVVIVVVAVIVVVVPVSSIIRAHGLSYHVYADDMEIYNSVAPSEISSLVMSMQSCVKEIVVVVVVAAAIVVVVAIVVVIVVVVVVSVVLVIIVVVVVEAITAAVVVLVAVVLEEEAVVVVVPSIVDNDSYRT

Foldseek 3Di:
DDDDDPVLVVVLVVVLVVLVVVLVVLLVVLVVVLVVLLVVLVVVLVVLLVVLVVVLVVVLCVQQVVVLVVLLVVLVWDWDDDPPDIDIDDDDDPVCVVVVVVSVVVSVVVSVVSNVVSVVVSVVVSVVSVVVSVVVSVVSNVVSVVVSVVSSVVSVVVSVVVVVVSVVVVVPPPDPPDDDDDDD

Organism: NCBI:txid1093978